Protein AF-A0A8M9PG91-F1 (afdb_monomer_lite)

Secondary structure (DSSP, 8-state):
-PPPHHHHHHHHHHHHHH-HHHHHHHHHHHHHHHHHHHHTT------GGGS-HHHHHHHHHHHHHHHHHHHHHHHHHHHHHHSS----THHHHT-------------------------PPPP-----------PPPP--------------------THHHHHHHHHHHHHHHHHHHHHHHHHHHHHHHHHHHHHHHHHHHHHHHHHHHHHHHHS-TTS--HHHHHHHHHHHTT-----

pLDDT: mean 75.09, std 19.21, range [37.31, 98.5]

Organism: Danio rerio (NCBI:txid7955)

Foldseek 3Di:
DDDDPVRVVVVVVVVCVVDPVSVVVVVVVVVVVVVVCVVVVVPVDDDLVVDDPVVNVVVVVVVVVVVVVVVVVVVVVVVVVVPPPPVPCVVVVPPDPPDDDDDDDDDDDDDPDDPDDPDDDDDDDPPDDDDPDDDDDDDDDDDDDDDDDDDDDDDDPDPPPVVVVVVVVVVVVVVVVVVVVVVVVVVVVVVVVVVVVVVVVVVVVVVVVVVCVVPDDPPPPDVVNVVVVVVVVPPPPDDD

Sequence (240 aa):
MPFSNNEKSARHRAKVNADPVARARYLAKRRESYQRRKREGKTKLSSVTELSKAKQDELRQKWRHYKRSHRMRIHNLSLHSCSELDVNPEWLQNFAPYSPGSEAEESKEVPVSSCSVVKQEPETVEIQWENVNSPPPAVSSDSEPNNAQSSAISITPPIMEKVHCSVKLTMTKLHCLLESKQEKIEALEKQFVTDKATIAGCHISHFWMGWLVRVCPPAVLSEQTAVVLLLTAEGTGGSR

Structure (mmCIF, N/CA/C/O backbone):
data_AF-A0A8M9PG91-F1
#
_entry.id   AF-A0A8M9PG91-F1
#
loop_
_atom_site.group_PDB
_atom_site.id
_atom_site.type_symbol
_atom_site.label_atom_id
_atom_site.label_alt_id
_atom_site.label_comp_id
_atom_site.label_asym_id
_atom_site.label_entity_id
_atom_site.label_seq_id
_atom_site.pdbx_PDB_ins_code
_atom_site.Cartn_x
_atom_site.Cartn_y
_atom_site.Cartn_z
_atom_site.occupancy
_atom_site.B_iso_or_equiv
_atom_site.auth_seq_id
_atom_site.auth_comp_id
_atom_site.auth_asym_id
_atom_site.auth_atom_id
_atom_site.pdbx_PDB_model_num
ATOM 1 N N . MET A 1 1 ? 14.015 -19.060 -23.561 1.00 88.38 1 MET A N 1
ATOM 2 C CA . MET A 1 1 ? 13.170 -19.184 -22.353 1.00 88.38 1 MET A CA 1
ATOM 3 C C . MET A 1 1 ? 12.301 -17.937 -22.202 1.00 88.38 1 MET A C 1
ATOM 5 O O . MET A 1 1 ? 12.863 -16.850 -22.116 1.00 88.38 1 MET A O 1
ATOM 9 N N . PRO A 1 2 ? 10.961 -18.037 -22.236 1.00 93.69 2 PRO A N 1
ATOM 10 C CA . PRO A 1 2 ? 10.083 -16.896 -21.975 1.00 93.69 2 PRO A CA 1
ATOM 11 C C . PRO A 1 2 ? 10.160 -16.462 -20.500 1.00 93.69 2 PRO A C 1
ATOM 13 O O . PRO A 1 2 ? 10.172 -17.300 -19.605 1.00 93.69 2 PRO A O 1
ATOM 16 N N . PHE A 1 3 ? 10.189 -15.150 -20.233 1.00 93.19 3 PHE A N 1
ATOM 17 C CA . PHE A 1 3 ? 10.152 -14.624 -18.860 1.00 93.19 3 PHE A CA 1
ATOM 18 C C . PHE A 1 3 ? 8.846 -14.995 -18.145 1.00 93.19 3 PHE A C 1
ATOM 20 O O . PHE A 1 3 ? 7.766 -14.926 -18.747 1.00 93.19 3 PHE A O 1
ATOM 27 N N . SER A 1 4 ? 8.940 -15.300 -16.848 1.00 96.00 4 SER A N 1
ATOM 28 C CA . SER A 1 4 ? 7.775 -15.501 -15.982 1.00 96.00 4 SER A CA 1
ATOM 29 C C . SER A 1 4 ? 6.914 -14.232 -15.907 1.00 96.00 4 SER A C 1
ATOM 31 O O . SER A 1 4 ? 7.377 -13.115 -16.162 1.00 96.00 4 SER A O 1
ATOM 33 N N . ASN A 1 5 ? 5.635 -14.375 -15.555 1.00 96.94 5 ASN A N 1
ATOM 34 C CA . ASN A 1 5 ? 4.725 -13.229 -15.442 1.00 96.94 5 ASN A CA 1
ATOM 35 C C . ASN A 1 5 ? 5.197 -12.214 -14.375 1.00 96.94 5 ASN A C 1
ATOM 37 O O . ASN A 1 5 ? 5.098 -10.996 -14.561 1.00 96.94 5 ASN A O 1
ATOM 41 N N . ASN A 1 6 ? 5.777 -12.717 -13.280 1.00 96.69 6 ASN A N 1
ATOM 42 C CA . ASN A 1 6 ? 6.351 -11.879 -12.232 1.00 96.69 6 ASN A CA 1
ATOM 43 C C . ASN A 1 6 ? 7.552 -11.074 -12.756 1.00 96.69 6 ASN A C 1
ATOM 45 O O . ASN A 1 6 ? 7.594 -9.856 -12.593 1.00 96.69 6 ASN A O 1
ATOM 49 N N . GLU A 1 7 ? 8.461 -11.720 -13.490 1.00 96.94 7 GLU A N 1
ATOM 50 C CA . GLU A 1 7 ? 9.638 -11.069 -14.077 1.00 96.94 7 GLU A CA 1
ATOM 51 C C . GLU A 1 7 ? 9.246 -9.989 -15.098 1.00 96.94 7 GLU A C 1
ATOM 53 O O . GLU A 1 7 ? 9.745 -8.863 -15.056 1.00 96.94 7 GLU A O 1
ATOM 58 N N . LYS A 1 8 ? 8.269 -10.273 -15.970 1.00 97.81 8 LYS A N 1
ATOM 59 C CA . LYS A 1 8 ? 7.717 -9.272 -16.903 1.00 97.81 8 LYS A CA 1
ATOM 60 C C . LYS A 1 8 ? 7.153 -8.057 -16.160 1.00 97.81 8 LYS A C 1
ATOM 62 O O . LYS A 1 8 ? 7.403 -6.915 -16.553 1.00 97.81 8 LYS A O 1
ATOM 67 N N . SER A 1 9 ? 6.426 -8.289 -15.066 1.00 96.12 9 SER A N 1
ATOM 68 C CA . SER A 1 9 ? 5.861 -7.228 -14.226 1.00 96.12 9 SER A CA 1
ATOM 69 C C . SER A 1 9 ? 6.940 -6.410 -13.510 1.00 96.12 9 SER A C 1
ATOM 71 O O . SER A 1 9 ? 6.826 -5.182 -13.441 1.00 96.12 9 SER A O 1
ATOM 73 N N . ALA A 1 10 ? 7.986 -7.060 -12.999 1.00 96.75 10 ALA A N 1
ATOM 74 C CA . ALA A 1 10 ? 9.122 -6.408 -12.355 1.00 96.75 10 ALA A CA 1
ATOM 75 C C . ALA A 1 10 ? 9.874 -5.508 -13.344 1.00 96.75 10 ALA A C 1
ATOM 77 O O . ALA A 1 10 ? 10.049 -4.318 -13.076 1.00 96.75 10 ALA A O 1
ATOM 78 N N . ARG A 1 11 ? 10.195 -6.023 -14.537 1.00 96.69 11 ARG A N 1
ATOM 79 C CA . ARG A 1 11 ? 10.837 -5.254 -15.617 1.00 96.69 11 ARG A CA 1
ATOM 80 C C . ARG A 1 11 ? 10.004 -4.067 -16.073 1.00 96.69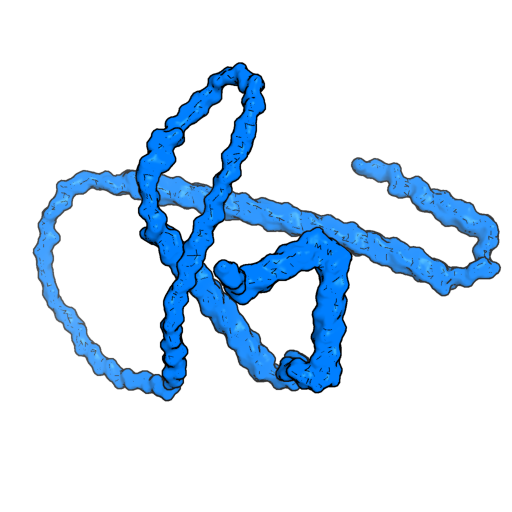 11 ARG A C 1
ATOM 82 O O . ARG A 1 11 ? 10.537 -2.975 -16.243 1.00 96.69 11 ARG A O 1
ATOM 89 N N . HIS A 1 12 ? 8.691 -4.243 -16.227 1.00 96.94 12 HIS A N 1
ATOM 90 C CA . HIS A 1 12 ? 7.798 -3.135 -16.563 1.00 96.94 12 HIS A CA 1
ATOM 91 C C . HIS A 1 12 ? 7.828 -2.041 -15.485 1.00 96.94 12 HIS A C 1
ATOM 93 O O . HIS A 1 12 ? 7.908 -0.858 -15.808 1.00 96.94 12 HIS A O 1
ATOM 99 N N . ARG A 1 13 ? 7.794 -2.412 -14.197 1.00 94.81 13 ARG A N 1
ATOM 100 C CA . ARG A 1 13 ? 7.890 -1.441 -13.095 1.00 94.81 13 ARG A CA 1
ATOM 101 C C . ARG A 1 13 ? 9.245 -0.738 -13.074 1.00 94.81 13 ARG A C 1
ATOM 103 O O . ARG A 1 13 ? 9.260 0.474 -12.890 1.00 94.81 13 ARG A O 1
ATOM 110 N N . ALA A 1 14 ? 10.340 -1.467 -13.285 1.00 97.19 14 ALA A N 1
ATOM 111 C CA . ALA A 1 14 ? 11.679 -0.893 -13.382 1.00 97.19 14 ALA A CA 1
ATOM 112 C C . ALA A 1 14 ? 11.752 0.132 -14.523 1.00 97.19 14 ALA A C 1
ATOM 114 O O . ALA A 1 14 ? 12.126 1.276 -14.290 1.00 97.19 14 ALA A O 1
ATOM 115 N N . LYS A 1 15 ? 11.259 -0.234 -15.714 1.00 97.56 15 LYS A N 1
ATOM 116 C CA . LYS A 1 15 ? 11.184 0.657 -16.879 1.00 97.56 15 LYS A CA 1
ATOM 117 C C . LYS A 1 15 ? 10.359 1.920 -16.606 1.00 97.56 15 LYS A C 1
ATOM 119 O O . LYS A 1 15 ? 10.797 3.012 -16.931 1.00 97.56 15 LYS A O 1
ATOM 124 N N . VAL A 1 16 ? 9.180 1.794 -15.990 1.00 97.06 16 VAL A N 1
ATOM 125 C CA . VAL A 1 16 ? 8.330 2.956 -15.660 1.00 97.06 16 VAL A CA 1
ATOM 126 C C . VAL A 1 16 ? 8.954 3.836 -14.576 1.00 97.06 16 VAL A C 1
ATOM 128 O O . VAL A 1 16 ? 8.738 5.041 -14.591 1.00 97.06 16 VAL A O 1
ATOM 131 N N . ASN A 1 17 ? 9.689 3.260 -13.624 1.00 95.00 17 ASN A N 1
ATOM 132 C CA . ASN A 1 17 ? 10.304 4.018 -12.535 1.00 95.00 17 ASN A CA 1
ATOM 133 C C . ASN A 1 17 ? 11.611 4.714 -12.934 1.00 95.00 17 ASN A C 1
ATOM 135 O O . ASN A 1 17 ? 11.951 5.695 -12.281 1.00 95.00 17 ASN A O 1
ATOM 139 N N . ALA A 1 18 ? 12.310 4.230 -13.965 1.00 97.88 18 ALA A N 1
ATOM 140 C CA . ALA A 1 18 ? 13.523 4.862 -14.479 1.00 97.88 18 ALA A CA 1
ATOM 141 C C . ALA A 1 18 ? 13.251 6.282 -15.015 1.00 97.88 18 ALA A C 1
ATOM 143 O O . ALA A 1 18 ? 14.031 7.191 -14.751 1.00 97.88 18 ALA A O 1
ATOM 144 N N . ASP A 1 19 ? 12.102 6.490 -15.673 1.00 98.00 19 ASP A N 1
ATOM 145 C CA . ASP A 1 19 ? 11.740 7.775 -16.277 1.00 98.00 19 ASP A CA 1
ATOM 146 C C . ASP A 1 19 ? 10.645 8.503 -15.467 1.00 98.00 19 ASP A C 1
ATOM 148 O O . ASP A 1 19 ? 9.484 8.066 -15.451 1.00 98.00 19 ASP A O 1
ATOM 152 N N . PRO A 1 20 ? 10.923 9.669 -14.850 1.00 97.75 20 PRO A N 1
ATOM 153 C CA . PRO A 1 20 ? 9.945 10.369 -14.011 1.00 97.75 20 PRO A CA 1
ATOM 154 C C . PRO A 1 20 ? 8.698 10.817 -14.792 1.00 97.75 20 PRO A C 1
ATOM 156 O O . PRO A 1 20 ? 7.575 10.730 -14.286 1.00 97.75 20 PRO A O 1
ATOM 159 N N . VAL A 1 21 ? 8.867 11.232 -16.052 1.00 97.94 21 VAL A N 1
ATOM 160 C CA . VAL A 1 21 ? 7.761 11.654 -16.930 1.00 97.94 21 VAL A CA 1
ATOM 161 C C . VAL A 1 21 ? 6.871 10.466 -17.308 1.00 97.94 21 VAL A C 1
ATOM 163 O O . VAL A 1 21 ? 5.640 10.568 -17.256 1.00 97.94 21 VAL A O 1
ATOM 166 N N . ALA A 1 22 ? 7.465 9.315 -17.642 1.00 96.69 22 ALA A N 1
ATOM 167 C CA . ALA A 1 22 ? 6.710 8.102 -17.950 1.00 96.69 22 ALA A CA 1
ATOM 168 C C . ALA A 1 22 ? 5.932 7.611 -16.720 1.00 96.69 22 ALA A C 1
ATOM 170 O O . ALA A 1 22 ? 4.747 7.277 -16.828 1.00 96.69 22 ALA A O 1
ATOM 171 N N . ARG A 1 23 ? 6.553 7.654 -15.533 1.00 97.88 23 ARG A N 1
ATOM 172 C CA . ARG A 1 23 ? 5.905 7.351 -14.251 1.00 97.88 23 ARG A CA 1
ATOM 173 C C . ARG A 1 23 ? 4.702 8.249 -13.988 1.00 97.88 23 ARG A C 1
ATOM 175 O O . ARG A 1 23 ? 3.636 7.744 -13.631 1.00 97.88 23 ARG A O 1
ATOM 182 N N . ALA A 1 24 ? 4.842 9.558 -14.193 1.00 98.12 24 ALA A N 1
ATOM 183 C CA . ALA A 1 24 ? 3.757 10.517 -14.010 1.00 98.12 24 ALA A CA 1
ATOM 184 C C . ALA A 1 24 ? 2.572 10.221 -14.945 1.00 98.12 24 ALA A C 1
ATOM 186 O O . ALA A 1 24 ? 1.437 10.105 -14.477 1.00 98.12 24 ALA A O 1
ATOM 187 N N . ARG A 1 25 ? 2.832 9.995 -16.242 1.00 98.06 25 ARG A N 1
ATOM 188 C CA . ARG A 1 25 ? 1.800 9.616 -17.228 1.00 98.06 25 ARG A CA 1
ATOM 189 C C . ARG A 1 25 ? 1.109 8.300 -16.864 1.00 98.06 25 ARG A C 1
ATOM 191 O O . ARG A 1 25 ? -0.118 8.206 -16.917 1.00 98.06 25 ARG A O 1
ATOM 198 N N . TYR A 1 26 ? 1.872 7.293 -16.439 1.00 97.88 26 TYR A N 1
ATOM 199 C CA . TYR A 1 26 ? 1.332 6.009 -15.990 1.00 97.88 26 TYR A CA 1
ATOM 200 C C . TYR A 1 26 ? 0.414 6.161 -14.767 1.00 97.88 26 TYR A C 1
ATOM 202 O O . TYR A 1 26 ? -0.694 5.614 -14.738 1.00 97.88 26 TYR A O 1
ATOM 210 N N . LEU A 1 27 ? 0.841 6.932 -13.762 1.00 97.06 27 LEU A N 1
ATOM 211 C CA . LEU A 1 27 ? 0.039 7.199 -12.570 1.00 97.06 27 LEU A CA 1
ATOM 212 C C . LEU A 1 27 ? -1.222 8.006 -12.900 1.00 97.06 27 LEU A C 1
ATOM 214 O O . LEU A 1 27 ? -2.287 7.681 -12.374 1.00 97.06 27 LEU A O 1
ATOM 218 N N . ALA A 1 28 ? -1.136 8.994 -13.794 1.00 98.25 28 ALA A N 1
ATOM 219 C CA . ALA A 1 28 ? -2.292 9.751 -14.272 1.00 98.25 28 ALA A CA 1
ATOM 220 C C . ALA A 1 28 ? -3.330 8.831 -14.937 1.00 98.25 28 ALA A C 1
ATOM 222 O O . ALA A 1 28 ? -4.489 8.812 -14.520 1.00 98.25 28 ALA A O 1
ATOM 223 N N . LYS A 1 29 ? -2.901 7.963 -15.864 1.00 98.31 29 LYS A N 1
ATOM 224 C CA . LYS A 1 29 ? -3.776 6.972 -16.516 1.00 98.31 29 LYS A CA 1
ATOM 225 C C . LYS A 1 29 ? -4.426 6.015 -15.508 1.00 98.31 29 LYS A C 1
ATOM 227 O O . LYS A 1 29 ? -5.609 5.691 -15.624 1.00 98.31 29 LYS A O 1
ATOM 232 N N . ARG A 1 30 ? -3.689 5.574 -14.477 1.00 97.25 30 ARG A N 1
ATOM 233 C CA . ARG A 1 30 ? -4.254 4.752 -13.387 1.00 97.25 30 ARG A CA 1
ATOM 234 C C . ARG A 1 30 ? -5.308 5.500 -12.573 1.00 97.25 30 ARG A C 1
ATOM 236 O O . ARG A 1 30 ? -6.321 4.892 -12.226 1.00 97.25 30 ARG A O 1
ATOM 243 N N . ARG A 1 31 ? -5.078 6.779 -12.259 1.00 97.19 31 ARG A N 1
ATOM 244 C CA . ARG A 1 31 ? -6.045 7.625 -11.538 1.00 97.19 31 ARG A CA 1
ATOM 245 C C . ARG A 1 31 ? -7.326 7.799 -12.352 1.00 97.19 31 ARG A C 1
ATOM 247 O O . ARG A 1 31 ? -8.407 7.574 -11.817 1.00 97.19 31 ARG A O 1
ATOM 254 N N . GLU A 1 32 ? -7.206 8.096 -13.641 1.00 97.75 32 GLU A N 1
ATOM 255 C CA . GLU A 1 32 ? -8.348 8.257 -14.545 1.00 97.75 32 GLU A CA 1
ATOM 256 C C . GLU A 1 32 ? -9.158 6.955 -14.684 1.00 97.75 32 GLU A C 1
ATOM 258 O O . GLU A 1 32 ? -10.376 6.949 -14.513 1.00 97.75 32 GLU A O 1
ATOM 263 N N . SER A 1 33 ? -8.482 5.819 -14.894 1.00 96.88 33 SER A N 1
ATOM 264 C CA . SER A 1 33 ? -9.121 4.496 -14.946 1.00 96.88 33 SER A CA 1
ATOM 265 C C . SER A 1 33 ? -9.860 4.149 -13.647 1.00 96.88 33 SER A C 1
ATOM 267 O O . SER A 1 33 ? -10.949 3.571 -13.674 1.00 96.88 33 SER A O 1
ATOM 269 N N . TYR A 1 34 ? -9.293 4.508 -12.493 1.00 95.44 34 TYR A N 1
ATOM 270 C CA . TYR A 1 34 ? -9.957 4.329 -11.205 1.00 95.44 34 TYR A CA 1
ATOM 271 C C . TYR A 1 34 ? -11.208 5.206 -11.082 1.00 95.44 34 TYR A C 1
ATOM 273 O O . TYR A 1 34 ? -12.269 4.699 -10.727 1.00 95.44 34 TYR A O 1
ATOM 281 N N . GLN A 1 35 ? -11.119 6.491 -11.437 1.00 94.38 35 GLN A N 1
ATOM 282 C CA . GLN A 1 35 ? -12.270 7.399 -11.430 1.00 94.38 35 GLN A CA 1
ATOM 283 C C . GLN A 1 35 ? -13.375 6.950 -12.388 1.00 94.38 35 GLN A C 1
ATOM 285 O O . GLN A 1 35 ? -14.552 7.080 -12.064 1.00 94.38 35 GLN A O 1
ATOM 290 N N . ARG A 1 36 ? -13.014 6.399 -13.550 1.00 96.00 36 ARG A N 1
ATOM 291 C CA . ARG A 1 36 ? -13.972 5.842 -14.508 1.00 96.00 36 ARG A CA 1
ATOM 292 C C . ARG A 1 36 ? -14.717 4.646 -13.915 1.00 96.00 36 ARG A C 1
ATOM 294 O O . ARG A 1 36 ? -15.937 4.672 -13.860 1.00 96.00 36 ARG A O 1
ATOM 301 N N . ARG A 1 37 ? -14.003 3.666 -13.347 1.00 94.62 37 ARG A N 1
ATOM 302 C CA . ARG A 1 37 ? -14.627 2.516 -12.658 1.00 94.62 37 ARG A CA 1
ATOM 303 C C . ARG A 1 37 ? -15.470 2.920 -11.449 1.00 94.62 37 ARG A C 1
ATOM 305 O O . ARG A 1 37 ? -16.463 2.256 -11.167 1.00 94.62 37 ARG A O 1
ATOM 312 N N . LYS A 1 38 ? -15.078 3.991 -10.751 1.00 89.00 38 LYS A N 1
ATOM 313 C CA . LYS A 1 38 ? -15.855 4.578 -9.654 1.00 89.00 38 LYS A CA 1
ATOM 314 C C . LYS A 1 38 ? -17.173 5.172 -10.167 1.00 89.00 38 LYS A C 1
ATOM 316 O O . LYS A 1 38 ? -18.210 4.898 -9.581 1.00 89.00 38 LYS A O 1
ATOM 321 N N . ARG A 1 39 ? -17.142 5.926 -11.276 1.00 91.50 39 ARG A N 1
ATOM 322 C CA . ARG A 1 39 ? -18.344 6.464 -11.948 1.00 91.50 39 ARG A CA 1
ATOM 323 C C . ARG A 1 39 ? -19.250 5.365 -12.502 1.00 91.50 39 ARG A C 1
ATOM 325 O O . ARG A 1 39 ? -20.459 5.464 -12.388 1.00 91.50 39 ARG A O 1
ATOM 332 N N . GLU A 1 40 ? -18.663 4.304 -13.048 1.00 94.19 40 GLU A N 1
ATOM 333 C CA . GLU A 1 40 ? -19.389 3.131 -13.550 1.00 94.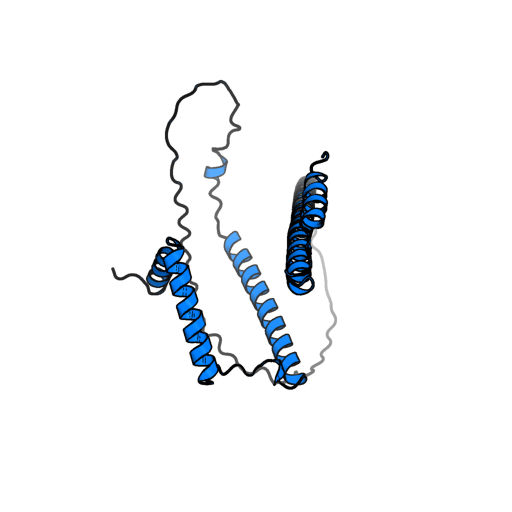19 40 GLU A CA 1
ATOM 334 C C . GLU A 1 40 ? -19.975 2.250 -12.427 1.00 94.19 40 GLU A C 1
ATOM 336 O O . GLU A 1 40 ? -20.582 1.226 -12.722 1.00 94.19 40 GLU A O 1
ATOM 341 N N . GLY A 1 41 ? -19.734 2.563 -11.145 1.00 87.81 41 GLY A N 1
ATOM 342 C CA . GLY A 1 41 ? -20.199 1.743 -10.019 1.00 87.81 41 GLY A CA 1
ATOM 343 C C . GLY A 1 41 ? -19.557 0.350 -9.939 1.00 87.81 41 GLY A C 1
ATOM 344 O O . GLY A 1 41 ? -19.943 -0.469 -9.110 1.00 87.81 41 GLY A O 1
ATOM 345 N N . LYS A 1 42 ? -18.541 0.055 -10.765 1.00 87.88 42 LYS A N 1
ATOM 346 C CA . LYS A 1 42 ? -17.863 -1.256 -10.791 1.00 87.88 42 LYS A CA 1
ATOM 347 C C . LYS A 1 42 ? -16.983 -1.490 -9.566 1.00 87.88 42 LYS A C 1
ATOM 349 O O . LYS A 1 42 ? -16.588 -2.622 -9.284 1.00 87.88 42 LYS A O 1
ATOM 354 N N . THR A 1 43 ? -16.638 -0.436 -8.829 1.00 83.19 43 THR A N 1
ATOM 355 C CA . THR A 1 43 ? -15.978 -0.572 -7.531 1.00 83.19 43 THR A CA 1
ATOM 356 C C . THR A 1 43 ? -17.016 -0.977 -6.490 1.00 83.19 43 THR A C 1
ATOM 358 O O . THR A 1 43 ? -17.636 -0.116 -5.880 1.00 83.19 43 THR A O 1
ATOM 361 N N . LYS A 1 44 ? -17.166 -2.286 -6.252 1.00 77.31 44 LYS A N 1
ATOM 362 C CA . LYS A 1 44 ? -18.073 -2.875 -5.242 1.00 77.31 44 LYS A CA 1
ATOM 363 C C . LYS A 1 44 ? -17.784 -2.460 -3.786 1.00 77.31 44 LYS A C 1
ATOM 365 O O . LYS A 1 44 ? -18.386 -3.003 -2.866 1.00 77.31 44 LYS A O 1
ATOM 370 N N . LEU A 1 45 ? -16.821 -1.568 -3.550 1.00 80.88 45 LEU A N 1
ATOM 371 C CA . LEU A 1 45 ? -16.568 -1.042 -2.216 1.00 80.88 45 LEU A CA 1
ATOM 372 C C . LEU A 1 45 ? -17.595 0.054 -1.946 1.00 80.88 45 LEU A C 1
ATOM 374 O O . LEU A 1 45 ? -17.382 1.203 -2.333 1.00 80.88 45 LEU A O 1
ATOM 378 N N . SER A 1 46 ? -18.684 -0.317 -1.273 1.00 79.19 46 SER A N 1
ATOM 379 C CA . SER A 1 46 ? -19.532 0.637 -0.557 1.00 79.19 46 SER A CA 1
ATOM 380 C C . SER A 1 46 ? -18.641 1.544 0.280 1.00 79.19 46 SER A C 1
ATOM 382 O O . SER A 1 46 ? -17.667 1.077 0.890 1.00 79.19 46 SER A O 1
ATOM 384 N N . SER A 1 47 ? -18.937 2.841 0.287 1.00 86.44 47 SER A N 1
ATOM 385 C CA . SER A 1 47 ? -18.185 3.749 1.143 1.00 86.44 47 SER A CA 1
ATOM 386 C C . SER A 1 47 ? -18.313 3.269 2.587 1.00 86.44 47 SER A C 1
ATOM 388 O O . SER A 1 47 ? -19.391 2.864 3.017 1.00 86.44 47 SER A O 1
ATOM 390 N N . VAL A 1 48 ? -17.230 3.323 3.368 1.00 87.94 48 VAL A N 1
ATOM 391 C CA . VAL A 1 48 ? -17.281 2.935 4.791 1.00 87.94 48 VAL A CA 1
ATOM 392 C C . VAL A 1 48 ? -18.354 3.740 5.531 1.00 87.94 48 VAL A C 1
ATOM 394 O O . VAL A 1 48 ? -18.982 3.207 6.435 1.00 87.94 48 VAL A O 1
ATOM 397 N N . THR A 1 49 ? -18.614 4.979 5.102 1.00 88.06 49 THR A N 1
ATOM 398 C CA . THR A 1 49 ? -19.645 5.865 5.663 1.00 88.06 49 THR A CA 1
ATOM 399 C C . THR A 1 49 ? -21.078 5.394 5.420 1.00 88.06 49 THR A C 1
ATOM 401 O O . THR A 1 49 ? -21.962 5.775 6.174 1.00 88.06 49 THR A O 1
ATOM 404 N N . GLU A 1 50 ? -21.316 4.578 4.393 1.00 91.81 50 GLU A N 1
ATOM 405 C CA . GLU A 1 50 ? -22.643 4.037 4.058 1.00 91.81 50 GLU A CA 1
ATOM 406 C C . GLU A 1 50 ? -22.943 2.742 4.825 1.00 91.81 50 GLU A C 1
ATOM 408 O O . GLU A 1 50 ? -24.077 2.268 4.851 1.00 91.81 50 GLU A O 1
ATOM 413 N N . LEU A 1 51 ? -21.930 2.145 5.457 1.00 93.00 51 LEU A N 1
ATOM 414 C CA . LEU A 1 51 ? -22.089 0.921 6.225 1.00 93.00 51 LEU A CA 1
ATOM 415 C C . LEU A 1 51 ? -22.633 1.230 7.621 1.00 93.00 51 LEU A C 1
ATOM 417 O O . LEU A 1 51 ? -22.150 2.135 8.303 1.00 93.00 51 LEU A O 1
ATOM 421 N N . SER A 1 52 ? -23.566 0.395 8.084 1.00 96.00 52 SER A N 1
ATOM 422 C CA . SER A 1 52 ? -23.970 0.334 9.494 1.00 96.00 52 SER A CA 1
ATOM 423 C C . SER A 1 52 ? -22.745 0.255 10.413 1.00 96.00 52 SER A C 1
ATOM 425 O O . SER A 1 52 ? -21.769 -0.437 10.105 1.00 96.00 52 SER A O 1
ATOM 427 N N . LYS A 1 53 ? -22.815 0.916 11.574 1.00 97.06 53 LYS A N 1
ATOM 428 C CA . LYS A 1 53 ? -21.745 0.930 12.583 1.00 97.06 53 LYS A CA 1
ATOM 429 C C . LYS A 1 53 ? -21.276 -0.483 12.954 1.00 97.06 53 LYS A C 1
ATOM 431 O O . LYS A 1 53 ? -20.077 -0.738 12.965 1.00 97.06 53 LYS A O 1
ATOM 436 N N . ALA A 1 54 ? -22.209 -1.424 13.123 1.00 97.62 54 ALA A N 1
ATOM 437 C CA . ALA A 1 54 ? -21.888 -2.823 13.412 1.00 97.62 54 ALA A CA 1
ATOM 438 C C . ALA A 1 54 ? -21.036 -3.470 12.303 1.00 97.62 54 ALA A C 1
ATOM 440 O O . ALA A 1 54 ? -20.077 -4.189 12.580 1.00 97.62 54 ALA A O 1
ATOM 441 N N . LYS A 1 55 ? -21.329 -3.162 11.032 1.00 96.06 55 LYS A N 1
ATOM 442 C CA . LYS A 1 55 ? -20.565 -3.675 9.888 1.00 96.06 55 LYS A CA 1
ATOM 443 C C . LYS A 1 55 ? -19.187 -3.027 9.779 1.00 96.06 55 LYS A C 1
ATOM 445 O O . LYS A 1 55 ? -18.215 -3.702 9.438 1.00 96.06 55 LYS A O 1
ATOM 450 N N . GLN A 1 56 ? -19.086 -1.732 10.082 1.00 96.50 56 GLN A N 1
ATOM 451 C CA . GLN A 1 56 ? -17.795 -1.049 10.160 1.00 96.50 56 GLN A CA 1
ATOM 452 C C . GLN A 1 56 ? -16.905 -1.683 11.239 1.00 96.50 56 GLN A C 1
ATOM 454 O O . GLN A 1 56 ? -15.727 -1.940 10.980 1.00 96.50 56 GLN A O 1
ATOM 459 N N . ASP A 1 57 ? -17.462 -1.982 12.414 1.00 97.44 57 ASP A N 1
ATOM 460 C CA . ASP A 1 57 ? -16.742 -2.632 13.511 1.00 97.44 57 ASP A CA 1
ATOM 461 C C . ASP A 1 57 ? -16.324 -4.066 13.155 1.00 97.44 57 ASP A C 1
ATOM 463 O O . ASP A 1 57 ? -15.171 -4.434 13.386 1.00 97.44 57 ASP A O 1
ATOM 467 N N . GLU A 1 58 ? -17.183 -4.840 12.483 1.00 97.25 58 GLU A N 1
ATOM 468 C CA . GLU A 1 58 ? -16.839 -6.167 11.948 1.00 97.25 58 GLU A CA 1
ATOM 469 C C . GLU A 1 58 ? -15.645 -6.093 10.976 1.00 97.25 58 GLU A C 1
ATOM 471 O O . GLU A 1 58 ? -14.684 -6.858 11.092 1.00 97.25 58 GLU A O 1
ATOM 476 N N . LEU A 1 59 ? -15.648 -5.140 10.034 1.00 95.12 59 LEU A N 1
ATOM 477 C CA . LEU A 1 59 ? -14.533 -4.937 9.101 1.00 95.12 59 LEU A CA 1
ATOM 478 C C . LEU A 1 59 ? -13.250 -4.517 9.826 1.00 95.12 59 LEU A C 1
ATOM 480 O O . LEU A 1 59 ? -12.165 -5.004 9.494 1.00 95.12 59 LEU A O 1
ATOM 484 N N . ARG A 1 60 ? -13.355 -3.649 10.838 1.00 95.81 60 ARG A N 1
ATOM 485 C CA . ARG A 1 60 ? -12.218 -3.260 11.683 1.00 95.81 60 ARG A CA 1
ATOM 486 C C . ARG A 1 60 ? -11.656 -4.465 12.437 1.00 95.81 60 ARG A C 1
ATOM 488 O O . ARG A 1 60 ? -10.436 -4.623 12.477 1.00 95.81 60 ARG A O 1
ATOM 495 N N . GLN A 1 61 ? -12.504 -5.328 12.996 1.00 98.06 61 GLN A N 1
ATOM 496 C CA . GLN A 1 61 ? -12.081 -6.559 13.670 1.00 98.06 61 GLN A CA 1
ATOM 497 C C . GLN A 1 61 ? -11.407 -7.534 12.699 1.00 98.06 61 GLN A C 1
ATOM 499 O O . GLN A 1 61 ? -10.298 -7.992 12.980 1.00 98.06 61 GLN A O 1
ATOM 504 N N . LYS A 1 62 ? -11.997 -7.775 11.520 1.00 97.50 62 LYS A N 1
ATOM 505 C CA . LYS A 1 62 ? -11.389 -8.596 10.458 1.00 97.50 62 LYS A CA 1
ATOM 506 C C . LYS A 1 62 ? -10.025 -8.062 10.039 1.00 97.50 62 LYS A C 1
ATOM 508 O O . LYS A 1 62 ? -9.074 -8.829 9.917 1.00 97.50 62 LYS A O 1
ATOM 513 N N . TRP A 1 63 ? -9.893 -6.746 9.878 1.00 96.88 63 TRP A N 1
ATOM 514 C CA . TRP A 1 63 ? -8.614 -6.121 9.549 1.00 96.88 63 TRP A CA 1
ATOM 515 C C . TRP A 1 63 ? -7.576 -6.301 10.661 1.00 96.88 63 TRP A C 1
ATOM 517 O O . TRP A 1 63 ? -6.425 -6.631 10.373 1.00 96.88 63 TRP A O 1
ATOM 527 N N . ARG A 1 64 ? -7.969 -6.147 11.934 1.00 98.06 64 ARG A N 1
ATOM 528 C CA . ARG A 1 64 ? -7.087 -6.420 13.083 1.00 98.06 64 ARG A CA 1
ATOM 529 C C . ARG A 1 64 ? -6.634 -7.880 13.091 1.00 98.06 64 ARG A C 1
ATOM 531 O O . ARG A 1 64 ? -5.441 -8.128 13.244 1.00 98.06 64 ARG A O 1
ATOM 538 N N . HIS A 1 65 ? -7.550 -8.825 12.878 1.00 98.50 65 HIS A N 1
ATOM 539 C CA . HIS A 1 65 ? -7.237 -10.252 12.799 1.00 98.50 65 HIS A CA 1
ATOM 540 C C . HIS A 1 65 ? -6.267 -10.551 11.649 1.00 98.50 65 HIS A C 1
ATOM 542 O O . HIS A 1 65 ? -5.209 -11.138 11.869 1.00 98.50 65 HIS A O 1
ATOM 548 N N . TYR A 1 66 ? -6.561 -10.052 10.445 1.00 97.81 66 TYR A N 1
ATOM 549 C CA . TYR A 1 66 ? -5.685 -10.171 9.281 1.00 97.81 66 TYR A CA 1
ATOM 550 C C . TYR A 1 66 ? -4.288 -9.602 9.555 1.00 97.81 66 TYR A C 1
ATOM 552 O O . TYR A 1 66 ? -3.283 -10.237 9.241 1.00 97.81 66 TYR A O 1
ATOM 560 N N . LYS A 1 67 ? -4.197 -8.423 10.184 1.00 97.12 67 LYS A N 1
ATOM 561 C CA . LYS A 1 67 ? -2.915 -7.803 10.539 1.00 97.12 67 LYS A CA 1
ATOM 562 C C . LYS A 1 67 ? -2.136 -8.617 11.569 1.00 97.12 67 LYS A C 1
ATOM 564 O O . LYS A 1 67 ? -0.932 -8.775 11.385 1.00 97.12 67 LYS A O 1
ATOM 569 N N . ARG A 1 68 ? -2.787 -9.141 12.614 1.00 97.94 68 ARG A N 1
ATOM 570 C CA . ARG A 1 68 ? -2.145 -10.034 13.596 1.00 97.94 68 ARG A CA 1
ATOM 571 C C . ARG A 1 68 ? -1.644 -11.311 12.925 1.00 97.94 68 ARG A C 1
ATOM 573 O O . ARG A 1 68 ? -0.462 -11.607 13.024 1.00 97.94 68 ARG A O 1
ATOM 580 N N . SER A 1 69 ? -2.498 -11.992 12.162 1.00 97.19 69 SER A N 1
ATOM 581 C CA . SER A 1 69 ? -2.138 -13.198 11.403 1.00 97.19 69 SER A CA 1
ATOM 582 C C . SER A 1 69 ? -0.974 -12.945 10.438 1.00 97.19 69 SER A C 1
ATOM 584 O O . SER A 1 69 ? -0.039 -13.734 10.358 1.00 97.19 69 SER A O 1
ATOM 586 N N . HIS A 1 70 ? -0.968 -11.809 9.738 1.00 96.38 70 HIS A N 1
ATOM 587 C CA . HIS A 1 70 ? 0.134 -11.438 8.854 1.00 96.38 70 HIS A CA 1
ATOM 588 C C . HIS A 1 70 ? 1.452 -11.211 9.608 1.00 96.38 70 HIS A C 1
ATOM 590 O O . HIS A 1 70 ? 2.491 -11.668 9.140 1.00 96.38 70 HIS A O 1
ATOM 596 N N . ARG A 1 71 ? 1.417 -10.560 10.781 1.00 95.62 71 ARG A N 1
ATOM 597 C CA . ARG A 1 71 ? 2.600 -10.415 11.647 1.00 95.62 71 ARG A CA 1
ATOM 598 C C . ARG A 1 71 ? 3.113 -11.772 12.126 1.00 95.62 71 ARG A C 1
ATOM 600 O O . ARG A 1 71 ? 4.311 -11.999 12.050 1.00 95.62 71 ARG A O 1
ATOM 607 N N . MET A 1 72 ? 2.217 -12.672 12.534 1.00 94.25 72 MET A N 1
ATOM 608 C CA . MET A 1 72 ? 2.585 -14.035 12.933 1.00 94.25 72 MET A CA 1
ATOM 609 C C . MET A 1 72 ? 3.224 -14.810 11.780 1.00 94.25 72 MET A C 1
ATOM 611 O O . MET A 1 72 ? 4.254 -15.439 11.978 1.00 94.25 72 MET A O 1
ATOM 615 N N . ARG A 1 73 ? 2.688 -14.703 10.555 1.00 94.44 73 ARG A N 1
ATOM 616 C CA . ARG A 1 73 ? 3.317 -15.309 9.371 1.00 94.44 73 ARG A CA 1
ATOM 617 C C . ARG A 1 73 ? 4.722 -14.763 9.138 1.00 94.44 73 ARG A C 1
ATOM 619 O O . ARG A 1 73 ? 5.640 -15.549 8.977 1.00 94.44 73 ARG A O 1
ATOM 626 N N . ILE A 1 74 ? 4.913 -13.443 9.164 1.00 91.56 74 ILE A N 1
ATOM 627 C CA . ILE A 1 74 ? 6.249 -12.845 8.991 1.00 91.56 74 ILE A CA 1
ATOM 628 C C . ILE A 1 74 ? 7.215 -13.326 10.082 1.00 91.56 74 ILE A C 1
ATOM 630 O O . ILE A 1 74 ? 8.348 -13.680 9.774 1.00 91.56 74 ILE A O 1
ATOM 634 N N . HIS A 1 75 ? 6.763 -13.363 11.336 1.00 89.56 75 HIS A N 1
ATOM 635 C CA . HIS A 1 75 ? 7.577 -13.822 12.456 1.00 89.56 75 HIS A CA 1
ATOM 636 C C . HIS A 1 75 ? 7.979 -15.296 12.303 1.00 89.56 75 HIS A C 1
ATOM 638 O O . HIS A 1 75 ? 9.149 -15.633 12.441 1.00 89.56 75 HIS A O 1
ATOM 644 N N . ASN A 1 76 ? 7.035 -16.163 11.932 1.00 90.12 76 ASN A N 1
ATOM 645 C CA . ASN A 1 76 ? 7.301 -17.588 11.744 1.00 90.12 76 ASN A CA 1
ATOM 646 C C . ASN A 1 76 ? 8.204 -17.853 10.528 1.00 90.12 76 ASN A C 1
ATOM 648 O O . ASN A 1 76 ? 9.103 -18.682 10.623 1.00 90.12 76 ASN A O 1
ATOM 652 N N . LEU A 1 77 ? 8.041 -17.115 9.417 1.00 85.56 77 LEU A N 1
ATOM 653 C CA . LEU A 1 77 ? 8.974 -17.197 8.283 1.00 85.56 77 LEU A CA 1
ATOM 654 C C . LEU A 1 77 ? 10.399 -16.800 8.698 1.00 85.56 77 LEU A C 1
ATOM 656 O O . LEU A 1 77 ? 11.353 -17.447 8.282 1.00 85.56 77 LEU A O 1
ATOM 660 N N . SER A 1 78 ? 10.547 -15.768 9.535 1.00 82.50 78 SER A N 1
ATOM 661 C CA . SER A 1 78 ? 11.862 -15.334 10.016 1.00 82.50 78 SER A CA 1
ATOM 662 C C . SER A 1 78 ? 12.556 -16.387 10.881 1.00 82.50 78 SER A C 1
ATOM 664 O O . SER A 1 78 ? 13.780 -16.460 10.849 1.00 82.50 78 SER A O 1
ATOM 666 N N . LEU A 1 79 ? 11.805 -17.182 11.651 1.00 77.75 79 LEU A N 1
ATOM 667 C CA . LEU A 1 79 ? 12.376 -18.252 12.475 1.00 77.75 79 LEU A CA 1
ATOM 668 C C . LEU A 1 79 ? 12.860 -19.431 11.626 1.00 77.75 79 LEU A C 1
ATOM 670 O O . LEU A 1 79 ? 13.926 -19.969 11.905 1.00 77.75 79 LEU A O 1
ATOM 674 N N . HIS A 1 80 ? 12.136 -19.779 10.559 1.00 75.44 80 HIS A N 1
ATOM 675 C CA . HIS A 1 80 ? 12.555 -20.847 9.647 1.00 75.44 80 HIS A CA 1
ATOM 676 C C . HIS A 1 80 ? 13.796 -20.486 8.821 1.00 75.44 80 HIS A C 1
ATOM 678 O O . HIS A 1 80 ? 14.590 -21.362 8.506 1.00 75.44 80 HIS A O 1
ATOM 684 N N . SER A 1 81 ? 14.009 -19.207 8.495 1.00 72.69 81 SER A N 1
ATOM 685 C CA . SER A 1 81 ? 15.189 -18.801 7.719 1.00 72.69 81 SER A CA 1
ATOM 686 C C . SER A 1 81 ? 16.500 -18.797 8.515 1.00 72.69 81 SER A C 1
ATOM 688 O O . SER A 1 81 ? 17.560 -18.778 7.900 1.00 72.69 81 SER A O 1
ATOM 690 N N . CYS A 1 82 ? 16.463 -18.807 9.852 1.00 65.62 82 CYS A N 1
ATOM 691 C CA . CYS A 1 82 ? 17.686 -18.772 10.664 1.00 65.62 82 CYS A CA 1
ATOM 692 C C . CYS A 1 82 ? 18.224 -20.158 11.046 1.00 65.62 82 CYS A C 1
ATOM 694 O O . CYS A 1 82 ? 19.369 -20.240 11.477 1.00 65.62 82 CYS A O 1
ATOM 696 N N . SER A 1 83 ? 17.436 -21.231 10.927 1.00 64.25 83 SER A N 1
ATOM 697 C CA . SER A 1 83 ? 17.846 -22.561 11.402 1.00 64.25 83 SER A CA 1
ATOM 698 C C . SER A 1 83 ? 18.661 -23.383 10.399 1.00 64.25 83 SER A C 1
ATOM 700 O O . SER A 1 83 ? 19.224 -24.394 10.795 1.00 64.25 83 SER A O 1
ATOM 702 N N . GLU A 1 84 ? 18.746 -22.970 9.132 1.00 69.00 84 GLU A N 1
ATOM 703 C CA . GLU A 1 84 ? 19.404 -23.751 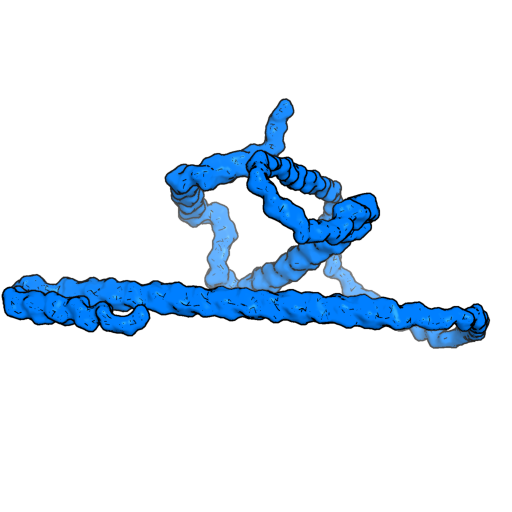8.066 1.00 69.00 84 GLU A CA 1
ATOM 704 C C . GLU A 1 84 ? 20.466 -22.951 7.301 1.00 69.00 84 GLU A C 1
ATOM 706 O O . GLU A 1 84 ? 20.834 -23.265 6.173 1.00 69.00 84 GLU A O 1
ATOM 711 N N . LEU A 1 85 ? 20.994 -21.894 7.915 1.00 64.69 85 LEU A N 1
ATOM 712 C CA . LEU A 1 85 ? 22.329 -21.454 7.541 1.00 64.69 85 LEU A CA 1
ATOM 713 C C . LEU A 1 85 ? 23.278 -22.260 8.411 1.00 64.69 85 LEU A C 1
ATOM 715 O O . LEU A 1 85 ? 23.638 -21.834 9.506 1.00 64.69 85 LEU A O 1
ATOM 719 N N . ASP A 1 86 ? 23.604 -23.458 7.924 1.00 70.25 86 ASP A N 1
ATOM 720 C CA . ASP A 1 86 ? 24.809 -24.180 8.306 1.00 70.25 86 ASP A CA 1
ATOM 721 C C . ASP A 1 86 ? 25.963 -23.194 8.113 1.00 70.25 86 ASP A C 1
ATOM 723 O O . ASP A 1 86 ? 26.390 -22.892 6.994 1.00 70.25 86 ASP A O 1
ATOM 727 N N . VAL A 1 87 ? 26.328 -22.518 9.204 1.00 72.69 87 VAL A N 1
ATOM 728 C CA . VAL A 1 87 ? 27.394 -21.527 9.215 1.00 72.69 87 VAL A CA 1
ATOM 729 C C . VAL A 1 87 ? 28.650 -22.335 8.973 1.00 72.69 87 VAL A C 1
ATOM 731 O O . VAL A 1 87 ? 29.219 -22.850 9.929 1.00 72.69 87 VAL A O 1
ATOM 734 N N . ASN A 1 88 ? 29.050 -22.476 7.706 1.00 74.06 88 ASN A N 1
ATOM 735 C CA . ASN A 1 88 ? 30.316 -23.098 7.361 1.00 74.06 88 ASN A CA 1
ATOM 736 C C . ASN A 1 88 ? 31.409 -22.380 8.182 1.00 74.06 88 ASN A C 1
ATOM 738 O O . ASN A 1 88 ? 31.669 -21.192 7.936 1.00 74.06 88 ASN A O 1
ATOM 742 N N . PRO A 1 89 ? 32.018 -23.059 9.173 1.00 73.75 89 PRO A N 1
ATOM 743 C CA . PRO A 1 89 ? 32.957 -22.434 10.092 1.00 73.75 89 PRO A CA 1
ATOM 744 C C . PRO A 1 89 ? 34.226 -21.930 9.387 1.00 73.75 89 PRO A C 1
ATOM 746 O O . PRO A 1 89 ? 34.921 -21.090 9.957 1.00 73.75 89 PRO A O 1
ATOM 749 N N . GLU A 1 90 ? 34.508 -22.341 8.141 1.00 75.00 90 GLU A N 1
ATOM 750 C CA . GLU A 1 90 ? 35.657 -21.834 7.371 1.00 75.00 90 GLU A CA 1
ATOM 751 C C . GLU A 1 90 ? 35.637 -20.314 7.177 1.00 75.00 90 GLU A C 1
ATOM 753 O O . GLU A 1 90 ? 36.690 -19.677 7.208 1.00 75.00 90 GLU A O 1
ATOM 758 N N . TRP A 1 91 ? 34.463 -19.687 7.038 1.00 70.88 91 TRP A N 1
ATOM 759 C CA . TRP A 1 91 ? 34.396 -18.232 6.842 1.00 70.88 91 TRP A CA 1
ATOM 760 C C . TRP A 1 91 ? 34.810 -17.440 8.088 1.00 70.88 91 TRP A C 1
ATOM 762 O O . TRP A 1 91 ? 35.193 -16.277 7.972 1.00 70.88 91 TRP A O 1
ATOM 772 N N . LEU A 1 92 ? 34.772 -18.053 9.276 1.00 65.06 92 LEU A N 1
ATOM 773 C CA . LEU A 1 92 ? 35.234 -17.425 10.516 1.00 65.06 92 LEU A CA 1
ATOM 774 C C . LEU A 1 92 ? 36.759 -17.453 10.657 1.00 65.06 92 LEU A C 1
ATOM 776 O O . LEU A 1 92 ? 37.307 -16.611 11.366 1.00 65.06 92 LEU A O 1
ATOM 780 N N . GLN A 1 93 ? 37.460 -18.361 9.972 1.00 67.19 93 GLN A N 1
ATOM 781 C CA . GLN A 1 93 ? 38.904 -18.517 10.149 1.00 67.19 93 GLN A CA 1
ATOM 782 C C . GLN A 1 93 ? 39.732 -17.447 9.416 1.00 67.19 93 GLN A C 1
ATOM 784 O O . GLN A 1 93 ? 40.874 -17.197 9.795 1.00 67.19 93 GLN A O 1
ATOM 789 N N . ASN A 1 94 ? 39.150 -16.746 8.437 1.00 62.75 94 ASN A N 1
ATOM 790 C CA . ASN A 1 94 ? 39.866 -15.738 7.644 1.00 62.75 94 ASN A CA 1
ATOM 791 C C . ASN A 1 94 ? 39.780 -14.303 8.193 1.00 62.75 94 ASN A C 1
ATOM 793 O O . ASN A 1 94 ? 40.405 -13.403 7.638 1.00 62.75 94 ASN A O 1
ATOM 797 N N . PHE A 1 95 ? 39.075 -14.070 9.304 1.00 63.94 95 PHE A N 1
ATOM 798 C CA . PHE A 1 95 ? 39.116 -12.784 10.010 1.00 63.94 95 PHE A CA 1
ATOM 799 C C . PHE A 1 95 ? 40.158 -12.818 11.131 1.00 63.94 95 PHE A C 1
ATOM 801 O O . PHE A 1 95 ? 39.853 -12.597 12.303 1.00 63.94 95 PHE A O 1
ATOM 808 N N . ALA A 1 96 ? 41.414 -13.092 10.773 1.00 58.94 96 ALA A N 1
ATOM 809 C CA . ALA A 1 96 ? 42.521 -12.678 11.624 1.00 58.94 96 ALA A CA 1
ATOM 810 C C . ALA A 1 96 ? 42.469 -11.139 11.748 1.00 58.94 96 ALA A C 1
ATOM 812 O O . ALA A 1 96 ? 42.236 -10.470 10.735 1.00 58.94 96 ALA A O 1
ATOM 813 N N . PRO A 1 97 ? 42.634 -10.558 12.953 1.00 63.78 97 PRO A N 1
ATOM 814 C CA . PRO A 1 97 ? 42.617 -9.114 13.146 1.00 63.78 97 PRO A CA 1
ATOM 815 C C . PRO A 1 97 ? 43.646 -8.468 12.224 1.00 63.78 97 PRO A C 1
ATOM 817 O O . PRO A 1 97 ? 44.849 -8.668 12.382 1.00 63.78 97 PRO A O 1
ATOM 820 N N . TYR A 1 98 ? 43.156 -7.736 11.229 1.00 62.88 98 TYR A N 1
ATOM 821 C CA . TYR A 1 98 ? 43.983 -6.983 10.305 1.00 62.88 98 TYR A CA 1
ATOM 822 C C . TYR A 1 98 ? 44.753 -5.939 11.119 1.00 62.88 98 TYR A C 1
ATOM 824 O O . TYR A 1 98 ? 44.176 -4.948 11.568 1.00 62.88 98 TYR A O 1
ATOM 832 N N . SER A 1 99 ? 46.038 -6.199 11.373 1.00 58.69 99 SER A N 1
ATOM 833 C CA . SER A 1 99 ? 46.949 -5.208 11.942 1.00 58.69 99 SER A CA 1
ATOM 834 C C . SER A 1 99 ? 47.012 -4.013 10.986 1.00 58.69 99 SER A C 1
ATOM 836 O O . SER A 1 99 ? 47.417 -4.193 9.836 1.00 58.69 99 SER A O 1
ATOM 838 N N . PRO A 1 100 ? 46.629 -2.799 11.421 1.00 60.00 100 PRO A N 1
ATOM 839 C CA . PRO A 1 100 ? 46.752 -1.599 10.607 1.00 60.00 100 PRO A CA 1
ATOM 840 C C . PRO A 1 100 ? 48.240 -1.253 10.486 1.00 60.00 100 PRO A C 1
ATOM 842 O O . PRO A 1 100 ? 48.843 -0.741 11.426 1.00 60.00 100 PRO A O 1
ATOM 845 N N . GLY A 1 101 ? 48.847 -1.584 9.349 1.00 48.91 101 GLY A N 1
ATOM 846 C CA . GLY A 1 101 ? 50.246 -1.300 9.051 1.00 48.91 101 GLY A CA 1
ATOM 847 C C . GLY A 1 101 ? 50.389 -0.660 7.676 1.00 48.91 101 GLY A C 1
ATOM 848 O O . GLY A 1 101 ? 50.248 -1.349 6.673 1.00 48.91 101 GLY A O 1
ATOM 849 N N . SER A 1 102 ? 50.684 0.644 7.684 1.00 50.81 102 SER A N 1
ATOM 850 C CA . SER A 1 102 ? 51.349 1.442 6.637 1.00 50.81 102 SER A CA 1
ATOM 851 C C . SER A 1 102 ? 50.756 1.459 5.219 1.00 50.81 102 SER A C 1
ATOM 853 O O . SER A 1 102 ? 50.988 0.568 4.409 1.00 50.81 102 SER A O 1
ATOM 855 N N . GLU A 1 103 ? 50.050 2.556 4.939 1.00 49.31 103 GLU A N 1
ATOM 856 C CA . GLU A 1 103 ? 50.246 3.465 3.797 1.00 49.31 103 GLU A CA 1
ATOM 857 C C . GLU A 1 103 ? 50.946 2.890 2.550 1.00 49.31 103 GLU A C 1
ATOM 859 O O . GLU A 1 103 ? 52.170 2.875 2.451 1.00 49.31 103 GLU A O 1
ATOM 864 N N . ALA A 1 104 ? 50.153 2.521 1.545 1.00 52.25 104 ALA A N 1
ATOM 865 C CA . ALA A 1 104 ? 50.545 2.618 0.145 1.00 52.25 104 ALA A CA 1
ATOM 866 C C . ALA A 1 104 ? 49.283 2.813 -0.700 1.00 52.25 104 ALA A C 1
ATOM 868 O O . ALA A 1 104 ? 48.398 1.960 -0.756 1.00 52.25 104 ALA A O 1
ATOM 869 N N . GLU A 1 105 ? 49.198 3.989 -1.310 1.00 45.47 105 GLU A N 1
ATOM 870 C CA . GLU A 1 105 ? 48.263 4.322 -2.372 1.00 45.47 105 GLU A CA 1
ATOM 871 C C . GLU A 1 105 ? 48.438 3.348 -3.542 1.00 45.47 105 GLU A C 1
ATOM 873 O O . GLU A 1 105 ? 49.426 3.435 -4.264 1.00 45.47 105 GLU A O 1
ATOM 878 N N . GLU A 1 106 ? 47.480 2.456 -3.789 1.00 51.81 106 GLU A N 1
ATOM 879 C CA . GLU A 1 106 ? 47.263 1.989 -5.156 1.00 51.81 106 GLU A CA 1
ATOM 880 C C . GLU A 1 106 ? 45.830 1.502 -5.382 1.00 51.81 106 GLU A C 1
ATOM 882 O O . GLU A 1 106 ? 45.297 0.616 -4.715 1.00 51.81 106 GLU A O 1
ATOM 887 N N . SER A 1 107 ? 45.200 2.144 -6.362 1.00 47.16 107 SER A N 1
ATOM 888 C CA . SER A 1 107 ? 43.898 1.816 -6.924 1.00 47.16 107 SER A CA 1
ATOM 889 C C . SER A 1 107 ? 43.857 0.377 -7.438 1.00 47.16 107 SER A C 1
ATOM 891 O O . SER A 1 107 ? 44.745 0.005 -8.201 1.00 47.16 107 SER A O 1
ATOM 893 N N . LYS A 1 108 ? 42.780 -0.372 -7.146 1.00 47.50 108 LYS A N 1
ATOM 894 C CA . LYS A 1 108 ? 42.042 -1.193 -8.134 1.00 47.50 108 LYS A CA 1
ATOM 895 C C . LYS A 1 108 ? 40.832 -1.918 -7.527 1.00 47.50 108 LYS A C 1
ATOM 897 O O . LYS A 1 108 ? 40.947 -2.778 -6.668 1.00 47.50 108 LYS A O 1
ATOM 902 N N . GLU A 1 109 ? 39.683 -1.529 -8.073 1.00 46.09 109 GLU A N 1
ATOM 903 C CA . GLU A 1 109 ? 38.572 -2.367 -8.538 1.00 46.09 109 GLU A CA 1
ATOM 904 C C . GLU A 1 109 ? 37.819 -3.269 -7.543 1.00 46.09 109 GLU A C 1
ATOM 906 O O . GLU A 1 109 ? 38.218 -4.359 -7.148 1.00 46.09 109 GLU A O 1
ATOM 911 N N . VAL A 1 110 ? 36.618 -2.773 -7.244 1.00 50.59 110 VAL A N 1
ATOM 912 C CA . VAL A 1 110 ? 35.507 -3.357 -6.495 1.00 50.59 110 VAL A CA 1
ATOM 913 C C . VAL A 1 110 ? 35.077 -4.727 -7.049 1.00 50.59 110 VAL A C 1
ATOM 915 O O . VAL A 1 110 ? 34.539 -4.793 -8.157 1.00 50.59 110 VAL A O 1
ATOM 918 N N . PRO A 1 111 ? 35.171 -5.817 -6.266 1.00 56.47 111 PRO A N 1
ATOM 919 C CA . PRO A 1 111 ? 34.496 -7.063 -6.594 1.00 56.47 111 PRO A CA 1
ATOM 920 C C . PRO A 1 111 ? 32.995 -6.928 -6.311 1.00 56.47 111 PRO A C 1
ATOM 922 O O . PRO A 1 111 ? 32.549 -6.804 -5.168 1.00 56.47 111 PRO A O 1
ATOM 925 N N . VAL A 1 112 ? 32.203 -6.947 -7.381 1.00 48.78 112 VAL A N 1
ATOM 926 C CA . VAL A 1 112 ? 30.736 -6.963 -7.364 1.00 48.78 112 VAL A CA 1
ATOM 927 C C . VAL A 1 112 ? 30.255 -8.278 -6.739 1.00 48.78 112 VAL A C 1
ATOM 929 O O . VAL A 1 112 ? 30.089 -9.293 -7.414 1.00 48.78 112 VAL A O 1
ATOM 932 N N . SER A 1 113 ? 30.034 -8.267 -5.425 1.00 49.53 113 SER A N 1
ATOM 933 C CA . SER A 1 113 ? 29.411 -9.377 -4.700 1.00 49.53 113 SER A CA 1
ATOM 934 C C . SER A 1 113 ? 27.933 -9.488 -5.088 1.00 49.53 113 SER A C 1
ATOM 936 O O . SER A 1 113 ? 27.081 -8.692 -4.686 1.00 49.53 113 SER A O 1
ATOM 938 N N . SER A 1 114 ? 27.638 -10.476 -5.930 1.00 49.78 114 SER A N 1
ATOM 939 C CA . SER A 1 114 ? 26.297 -10.802 -6.407 1.00 49.78 114 SER A CA 1
ATOM 940 C C . SER A 1 114 ? 25.557 -11.635 -5.361 1.00 49.78 114 SER A C 1
ATOM 942 O O . SER A 1 114 ? 25.615 -12.862 -5.359 1.00 49.78 114 SER A O 1
ATOM 944 N N . CYS A 1 115 ? 24.834 -10.968 -4.463 1.00 41.44 115 CYS A N 1
ATOM 945 C CA . CYS A 1 115 ? 23.943 -11.625 -3.509 1.00 41.44 115 CYS A CA 1
ATOM 946 C C . CYS A 1 115 ? 22.648 -12.069 -4.225 1.00 41.44 115 CYS A C 1
ATOM 948 O O . CYS A 1 115 ? 21.660 -11.334 -4.276 1.00 41.44 115 CYS A O 1
ATOM 950 N N . SER A 1 116 ? 22.660 -13.256 -4.841 1.00 51.97 116 SER A N 1
ATOM 951 C CA . SER A 1 116 ? 21.464 -13.874 -5.431 1.00 51.97 116 SER A CA 1
ATOM 952 C C . SER A 1 116 ? 20.753 -14.747 -4.391 1.00 51.97 116 SER A C 1
ATOM 954 O O . SER A 1 116 ? 21.075 -15.908 -4.173 1.00 51.97 116 SER A O 1
ATOM 956 N N . VAL A 1 117 ? 19.780 -14.156 -3.696 1.00 60.25 117 VAL A N 1
ATOM 957 C CA . VAL A 1 117 ? 18.865 -14.885 -2.809 1.00 60.25 117 VAL A CA 1
ATOM 958 C C . VAL A 1 117 ? 17.882 -15.667 -3.681 1.00 60.25 117 VAL A C 1
ATOM 960 O O . VAL A 1 117 ? 16.923 -15.108 -4.221 1.00 60.25 117 VAL A O 1
ATOM 963 N N . VAL A 1 118 ? 18.133 -16.966 -3.841 1.00 54.50 118 VAL A N 1
ATOM 964 C CA . VAL A 1 118 ? 17.205 -17.906 -4.477 1.00 54.50 118 VAL A CA 1
ATOM 965 C C . VAL A 1 118 ? 16.058 -18.152 -3.503 1.00 54.50 118 VAL A C 1
ATOM 967 O O . VAL A 1 118 ? 16.152 -18.916 -2.549 1.00 54.50 118 VAL A O 1
ATOM 970 N N . LYS A 1 119 ? 14.963 -17.429 -3.718 1.00 61.78 119 LYS A N 1
ATOM 971 C CA . LYS A 1 119 ? 13.720 -17.584 -2.972 1.00 61.78 119 LYS A CA 1
ATOM 972 C C . LYS A 1 119 ? 13.020 -18.858 -3.447 1.00 61.78 119 LYS A C 1
ATOM 974 O O . LYS A 1 119 ? 12.312 -18.817 -4.450 1.00 61.78 119 LYS A O 1
ATOM 979 N N . GLN A 1 120 ? 13.235 -19.970 -2.748 1.00 45.81 120 GLN A N 1
ATOM 980 C CA . GLN A 1 120 ? 12.405 -21.163 -2.907 1.00 45.81 120 GLN A CA 1
ATOM 981 C C . GLN A 1 120 ? 10.958 -20.816 -2.529 1.00 45.81 120 GLN A C 1
ATOM 983 O O . GLN A 1 120 ? 10.689 -20.211 -1.488 1.00 45.81 120 GLN A O 1
ATOM 988 N N . GLU A 1 121 ? 10.038 -21.120 -3.438 1.00 47.97 121 GLU A N 1
ATOM 989 C CA . GLU A 1 121 ? 8.604 -20.923 -3.270 1.00 47.97 121 GLU A CA 1
ATOM 990 C C . GLU A 1 121 ? 8.046 -22.152 -2.532 1.00 47.97 121 GLU A C 1
ATOM 992 O O . GLU A 1 121 ? 8.196 -23.259 -3.047 1.00 47.97 121 GLU A O 1
ATOM 997 N N . PRO A 1 122 ? 7.468 -22.013 -1.324 1.00 52.69 122 PRO A N 1
ATOM 998 C CA . PRO A 1 122 ? 6.907 -23.154 -0.617 1.00 52.69 122 PRO A CA 1
ATOM 999 C C . PRO A 1 122 ? 5.652 -23.657 -1.334 1.00 52.69 122 PRO A C 1
ATOM 1001 O O . PRO A 1 122 ? 4.745 -22.889 -1.667 1.00 52.69 122 PRO A O 1
ATOM 1004 N N . GLU A 1 123 ? 5.659 -24.964 -1.560 1.00 54.41 123 GLU A N 1
ATOM 1005 C CA . GLU A 1 123 ? 4.653 -25.760 -2.247 1.00 54.41 123 GLU A CA 1
ATOM 1006 C C . GLU A 1 123 ? 3.255 -25.587 -1.631 1.00 54.41 123 GLU A C 1
ATOM 1008 O O . GLU A 1 123 ? 3.070 -25.344 -0.435 1.00 54.41 123 GLU A O 1
ATOM 1013 N N . THR A 1 124 ? 2.254 -25.619 -2.503 1.00 50.25 124 THR A N 1
ATOM 1014 C CA . THR A 1 124 ? 0.896 -25.127 -2.280 1.00 50.25 124 THR A CA 1
ATOM 1015 C C . THR A 1 124 ? 0.107 -26.097 -1.397 1.00 50.25 124 THR A C 1
ATOM 1017 O O . THR A 1 124 ? -0.527 -27.019 -1.890 1.00 50.25 124 THR A O 1
ATOM 1020 N N . VAL A 1 125 ? 0.117 -25.896 -0.077 1.00 59.31 125 VAL A N 1
ATOM 1021 C CA . VAL A 1 125 ? -0.804 -26.612 0.821 1.00 59.31 125 VAL A CA 1
ATOM 1022 C C . VAL A 1 125 ? -2.184 -25.957 0.721 1.00 59.31 125 VAL A C 1
ATOM 1024 O O . VAL A 1 125 ? -2.389 -24.829 1.178 1.00 59.31 125 VAL A O 1
ATOM 1027 N N . GLU A 1 126 ? -3.126 -26.654 0.085 1.00 51.53 126 GLU A N 1
ATOM 1028 C CA . GLU A 1 126 ? -4.550 -26.314 0.065 1.00 51.53 126 GLU A CA 1
ATOM 1029 C C . GLU A 1 126 ? -5.112 -26.360 1.492 1.00 51.53 126 GLU A C 1
ATOM 1031 O O . GLU A 1 126 ? -5.415 -27.413 2.045 1.00 51.53 126 GLU A O 1
ATOM 1036 N N . ILE A 1 127 ? -5.234 -25.191 2.122 1.00 62.16 127 ILE A N 1
ATOM 1037 C CA . ILE A 1 127 ? -5.881 -25.057 3.429 1.00 62.16 127 ILE A CA 1
ATOM 1038 C C . ILE A 1 127 ? -7.395 -25.117 3.206 1.00 62.16 127 ILE A C 1
ATOM 1040 O O . ILE A 1 127 ? -8.034 -24.113 2.875 1.00 62.16 127 ILE A O 1
ATOM 1044 N N . GLN A 1 128 ? -7.952 -26.314 3.371 1.00 58.47 128 GLN A N 1
ATOM 1045 C CA . GLN A 1 128 ? -9.384 -26.581 3.431 1.00 58.47 128 GLN A CA 1
ATOM 1046 C C . GLN A 1 128 ? -9.943 -26.016 4.747 1.00 58.47 128 GLN A C 1
ATOM 1048 O O . GLN A 1 128 ? -9.648 -26.495 5.839 1.00 58.47 128 GLN A O 1
ATOM 1053 N N . TRP A 1 129 ? -10.713 -24.932 4.651 1.00 61.59 129 TRP A N 1
ATOM 1054 C CA . TRP A 1 129 ? -11.337 -24.271 5.799 1.00 61.59 129 TRP A CA 1
ATOM 1055 C C . TRP A 1 129 ? -12.603 -25.021 6.213 1.00 61.59 129 TRP A C 1
ATOM 1057 O O . TRP A 1 129 ? -13.700 -24.694 5.762 1.00 61.59 129 TRP A O 1
ATOM 1067 N N . GLU A 1 130 ? -12.461 -26.027 7.069 1.00 51.03 130 GLU A N 1
ATOM 1068 C CA . GLU A 1 130 ? -13.608 -26.677 7.696 1.00 51.03 130 GLU A CA 1
ATOM 1069 C C . GLU A 1 130 ? -14.154 -25.832 8.855 1.00 51.03 130 GLU A C 1
ATOM 1071 O O . GLU A 1 130 ? -13.438 -25.254 9.673 1.00 51.03 130 GLU A O 1
ATOM 1076 N N . ASN A 1 131 ? -15.476 -25.695 8.828 1.00 47.38 131 ASN A N 1
ATOM 1077 C CA . ASN A 1 131 ? -16.314 -24.793 9.602 1.00 47.38 131 ASN A CA 1
ATOM 1078 C C . ASN A 1 131 ? -16.325 -25.178 11.093 1.00 47.38 131 ASN A C 1
ATOM 1080 O O . ASN A 1 131 ? -17.094 -26.041 11.512 1.00 47.38 131 ASN A O 1
ATOM 1084 N N . VAL A 1 132 ? -15.486 -24.523 11.900 1.00 53.06 132 VAL A N 1
ATOM 1085 C CA . VAL A 1 132 ? -15.440 -24.679 13.364 1.00 53.06 132 VAL A CA 1
ATOM 1086 C C . VAL A 1 132 ? -16.626 -23.953 14.008 1.00 53.06 132 VAL A C 1
ATOM 1088 O O . VAL A 1 132 ? -16.489 -22.875 14.575 1.00 53.06 132 VAL A O 1
ATOM 1091 N N . ASN A 1 133 ? -17.806 -24.556 13.905 1.00 43.88 133 ASN A N 1
ATOM 1092 C CA . ASN A 1 133 ? -18.961 -24.280 14.755 1.00 43.88 133 ASN A CA 1
ATOM 1093 C C . ASN A 1 133 ? -19.464 -25.619 15.306 1.00 43.88 133 ASN A C 1
ATOM 1095 O O . ASN A 1 133 ? -20.472 -26.161 14.862 1.00 43.88 133 ASN A O 1
ATOM 1099 N N . SER A 1 134 ? -18.733 -26.187 16.261 1.00 44.75 134 SER A N 1
ATOM 1100 C CA . SER A 1 134 ? -19.268 -27.229 17.139 1.00 44.75 134 SER A CA 1
ATOM 1101 C C . SER A 1 134 ? -18.728 -27.018 18.556 1.00 44.75 134 SER A C 1
ATOM 1103 O O . SER A 1 134 ? -17.510 -27.016 18.742 1.00 44.75 134 SER A O 1
ATOM 1105 N N . PRO A 1 135 ? -19.612 -26.733 19.530 1.00 45.34 135 PRO A N 1
ATOM 1106 C CA . PRO A 1 135 ? -19.231 -26.444 20.905 1.00 45.34 135 PRO A CA 1
ATOM 1107 C C . PRO A 1 135 ? -18.795 -27.711 21.669 1.00 45.34 135 PRO A C 1
ATOM 1109 O O . PRO A 1 135 ? -19.192 -28.820 21.310 1.00 45.34 135 PRO A O 1
ATOM 1112 N N . PRO A 1 136 ? -17.964 -27.544 22.714 1.00 51.59 136 PRO A N 1
ATOM 1113 C CA . PRO A 1 136 ? -17.168 -28.610 23.318 1.00 51.59 136 PRO A CA 1
ATOM 1114 C C . PRO A 1 136 ? -17.971 -29.490 24.292 1.00 51.59 136 PRO A C 1
ATOM 1116 O O . PRO A 1 136 ? -18.757 -28.959 25.082 1.00 51.59 136 PRO A O 1
ATOM 1119 N N . PRO A 1 137 ? -17.735 -30.815 24.319 1.00 50.41 137 PRO A N 1
ATOM 1120 C CA . PRO A 1 137 ? -18.238 -31.677 25.376 1.00 50.41 137 PRO A CA 1
ATOM 1121 C C . PRO A 1 137 ? -17.375 -31.536 26.635 1.00 50.41 137 PRO A C 1
ATOM 1123 O O . PRO A 1 137 ? -16.168 -31.777 26.631 1.00 50.41 137 PRO A O 1
ATOM 1126 N N . ALA A 1 138 ? -18.028 -31.140 27.724 1.00 44.50 138 ALA A N 1
ATOM 1127 C CA . ALA A 1 138 ? -17.504 -31.230 29.073 1.00 44.50 138 ALA A CA 1
ATOM 1128 C C . ALA A 1 138 ? -17.426 -32.706 29.480 1.00 44.50 138 ALA A C 1
ATOM 1130 O O . ALA A 1 138 ? -18.457 -33.369 29.577 1.00 44.50 138 ALA A O 1
ATOM 1131 N N . VAL A 1 139 ? -16.222 -33.215 29.737 1.00 46.59 139 VAL A N 1
ATOM 1132 C CA . VAL A 1 139 ? -16.052 -34.476 30.460 1.00 46.59 139 VAL A CA 1
ATOM 1133 C C . VAL A 1 139 ? -14.903 -34.313 31.444 1.00 46.59 139 VAL A C 1
ATOM 1135 O O . VAL A 1 139 ? -13.730 -34.244 31.091 1.00 46.59 139 VAL A O 1
ATOM 1138 N N . SER A 1 140 ? -15.312 -34.163 32.694 1.00 40.12 140 SER A N 1
ATOM 1139 C CA . SER A 1 140 ? -14.556 -34.408 33.911 1.00 40.12 140 SER A CA 1
ATOM 1140 C C . SER A 1 140 ? -14.015 -35.836 33.933 1.00 40.12 140 SER A C 1
ATOM 1142 O O . SER A 1 140 ? -14.798 -36.755 33.712 1.00 40.12 140 SER A O 1
ATOM 1144 N N . SER A 1 141 ? -12.749 -36.019 34.302 1.00 43.12 141 SER A N 1
ATOM 1145 C CA . SER A 1 141 ? -12.335 -37.163 35.114 1.00 43.12 141 SER A CA 1
ATOM 1146 C C . SER A 1 141 ? -11.000 -36.877 35.789 1.00 43.12 141 SER A C 1
ATOM 1148 O O . SER A 1 141 ? -9.992 -36.579 35.156 1.00 43.12 141 SER A O 1
ATOM 1150 N N . ASP A 1 142 ? -11.104 -36.942 37.103 1.00 40.53 142 ASP A N 1
ATOM 1151 C CA . ASP A 1 142 ? -10.115 -36.884 38.158 1.00 40.53 142 ASP A CA 1
ATOM 1152 C C . ASP A 1 142 ? -9.269 -38.169 38.171 1.00 40.53 142 ASP A C 1
ATOM 1154 O O . ASP A 1 142 ? -9.817 -39.269 38.063 1.00 40.53 142 ASP A O 1
ATOM 1158 N N . SER A 1 143 ? -7.949 -38.037 38.292 1.00 46.19 143 SER A N 1
ATOM 1159 C CA . SER A 1 143 ? -7.068 -39.109 38.764 1.00 46.19 143 SER A CA 1
ATOM 1160 C C . SER A 1 143 ? -5.724 -38.506 39.176 1.00 46.19 143 SER A C 1
ATOM 1162 O O . SER A 1 143 ? -4.850 -38.233 38.349 1.00 46.19 143 SER A O 1
ATOM 1164 N N . GLU A 1 144 ? -5.634 -38.263 40.479 1.00 51.81 144 GLU A N 1
ATOM 1165 C CA . GLU A 1 144 ? -4.459 -37.935 41.288 1.00 51.81 144 GLU A CA 1
ATOM 1166 C C . GLU A 1 144 ? -3.437 -39.109 41.351 1.00 51.81 144 GLU A C 1
ATOM 1168 O O . GLU A 1 144 ? -3.653 -40.148 40.721 1.00 51.81 144 GLU A O 1
ATOM 1173 N N . PRO A 1 145 ? -2.270 -38.957 42.012 1.00 53.75 145 PRO A N 1
ATOM 1174 C CA . PRO A 1 145 ? -0.965 -39.376 41.517 1.00 53.75 145 PRO A CA 1
ATOM 1175 C C . PRO A 1 145 ? -0.506 -40.679 42.191 1.00 53.75 145 PRO A C 1
ATOM 1177 O O . PRO A 1 145 ? -1.194 -41.203 43.059 1.00 53.75 145 PRO A O 1
ATOM 1180 N N . ASN A 1 146 ? 0.677 -41.198 41.841 1.00 45.34 146 ASN A N 1
ATOM 1181 C CA . ASN A 1 146 ? 1.626 -41.751 42.821 1.00 45.34 146 ASN A CA 1
ATOM 1182 C C . ASN A 1 146 ? 2.892 -42.310 42.167 1.00 45.34 146 ASN A C 1
ATOM 1184 O O . ASN A 1 146 ? 2.850 -42.893 41.088 1.00 45.34 146 ASN A O 1
ATOM 1188 N N . ASN A 1 147 ? 3.963 -42.243 42.962 1.00 42.00 147 ASN A N 1
ATOM 1189 C CA . ASN A 1 147 ? 5.205 -43.012 42.884 1.00 42.00 147 ASN A CA 1
ATOM 1190 C C . ASN A 1 147 ? 6.193 -42.661 41.764 1.00 42.00 147 ASN A C 1
ATOM 1192 O O . ASN A 1 147 ? 5.834 -42.530 40.608 1.00 42.00 147 ASN A O 1
ATOM 1196 N N . ALA A 1 148 ? 7.503 -42.669 41.971 1.00 39.75 148 ALA A N 1
ATOM 1197 C CA . ALA A 1 148 ? 8.386 -42.610 43.131 1.00 39.75 148 ALA A CA 1
ATOM 1198 C C . ALA A 1 148 ? 9.795 -42.851 42.565 1.00 39.75 148 ALA A C 1
ATOM 1200 O O . ALA A 1 148 ? 9.959 -43.596 41.604 1.00 39.75 148 ALA A O 1
ATOM 1201 N N . GLN A 1 149 ? 10.787 -42.301 43.261 1.00 42.62 149 GLN A N 1
ATOM 1202 C CA . GLN A 1 149 ? 12.156 -42.813 43.362 1.00 42.62 149 GLN A CA 1
ATOM 1203 C C . GLN A 1 149 ? 13.128 -42.626 42.179 1.00 42.62 149 GLN A C 1
ATOM 1205 O O . GLN A 1 149 ? 13.180 -43.377 41.216 1.00 42.62 149 GLN A O 1
ATOM 1210 N N . SER A 1 150 ? 14.027 -41.669 42.429 1.00 40.38 150 SER A N 1
ATOM 1211 C CA . SER A 1 150 ? 15.470 -41.901 42.598 1.00 40.38 150 SER A CA 1
ATOM 1212 C C . SER A 1 150 ? 16.308 -42.371 41.407 1.00 40.38 150 SER A C 1
ATOM 1214 O O . SER A 1 150 ? 16.323 -43.542 41.050 1.00 40.38 150 SER A O 1
ATOM 1216 N N . SER A 1 151 ? 17.177 -41.468 40.947 1.00 52.34 151 SER A N 1
ATOM 1217 C CA . SER A 1 151 ? 18.566 -41.715 40.505 1.00 52.34 151 SER A CA 1
ATOM 1218 C C . SER A 1 151 ? 19.248 -40.337 40.463 1.00 52.34 151 SER A C 1
ATOM 1220 O O . SER A 1 151 ? 18.913 -39.515 39.622 1.00 52.34 151 SER A O 1
ATOM 1222 N N . A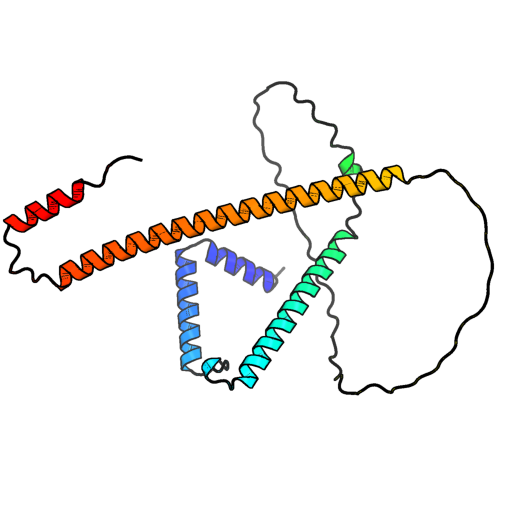LA A 1 152 ? 19.942 -39.855 41.496 1.00 37.31 152 ALA A N 1
ATOM 1223 C CA . ALA A 1 152 ? 21.232 -40.285 42.037 1.00 37.31 152 ALA A CA 1
ATOM 1224 C C . ALA A 1 152 ? 22.377 -40.266 40.999 1.00 37.31 152 ALA A C 1
ATOM 1226 O O . ALA A 1 152 ? 22.478 -41.149 40.159 1.00 37.31 152 ALA A O 1
ATOM 1227 N N . ILE A 1 153 ? 23.279 -39.292 41.204 1.00 44.53 153 ILE A N 1
ATOM 1228 C CA . ILE A 1 153 ? 24.711 -39.275 40.851 1.00 44.53 153 ILE A CA 1
ATOM 1229 C C . ILE A 1 153 ? 25.068 -38.853 39.413 1.00 44.53 153 ILE A C 1
ATOM 1231 O O . ILE A 1 153 ? 25.064 -39.646 38.483 1.00 44.53 153 ILE A O 1
ATOM 1235 N N . SER A 1 154 ? 25.553 -37.617 39.274 1.00 44.69 154 SER A N 1
ATOM 1236 C CA . SER A 1 154 ? 26.969 -37.377 38.947 1.00 44.69 154 SER A CA 1
ATOM 1237 C C . SER A 1 154 ? 27.291 -35.892 39.124 1.00 44.69 154 SER A C 1
ATOM 1239 O O . SER A 1 154 ? 26.751 -35.022 38.444 1.00 44.69 154 SER A O 1
ATOM 1241 N N . ILE A 1 155 ? 28.145 -35.606 40.103 1.00 45.34 155 ILE A N 1
ATOM 1242 C CA . ILE A 1 155 ? 28.672 -34.279 40.412 1.00 45.34 155 ILE A CA 1
ATOM 1243 C C . ILE A 1 155 ? 29.851 -34.056 39.458 1.00 45.34 155 ILE A C 1
ATOM 1245 O O . ILE A 1 155 ? 30.871 -34.731 39.562 1.00 45.34 155 ILE A O 1
ATOM 1249 N N . THR A 1 156 ? 29.722 -33.134 38.505 1.00 44.56 156 THR A N 1
ATOM 1250 C CA . THR A 1 156 ? 30.831 -32.653 37.660 1.00 44.56 156 THR A CA 1
ATOM 1251 C C . THR A 1 156 ? 30.792 -31.117 37.692 1.00 44.56 156 THR A C 1
ATOM 1253 O O . THR A 1 156 ? 29.701 -30.552 37.602 1.00 44.56 156 THR A O 1
ATOM 1256 N N . PRO A 1 157 ? 31.922 -30.425 37.941 1.00 48.06 157 PRO A N 1
ATOM 1257 C CA . PRO A 1 157 ? 31.931 -29.054 38.458 1.00 48.06 157 PRO A CA 1
ATOM 1258 C C . PRO A 1 157 ? 31.410 -28.024 37.438 1.00 48.06 157 PRO A C 1
ATOM 1260 O O . PRO A 1 157 ? 31.411 -28.275 36.231 1.00 48.06 157 PRO A O 1
ATOM 1263 N N . PRO A 1 158 ? 30.919 -26.864 37.909 1.00 53.75 158 PRO A N 1
ATOM 1264 C CA . PRO A 1 158 ? 29.885 -26.107 37.218 1.00 53.75 158 PRO A CA 1
ATOM 1265 C C . PRO A 1 158 ? 30.411 -25.331 36.003 1.00 53.75 158 PRO A C 1
ATOM 1267 O O . PRO A 1 158 ? 31.072 -24.304 36.135 1.00 53.75 158 PRO A O 1
ATOM 1270 N N . ILE A 1 159 ? 29.959 -25.723 34.808 1.00 60.59 159 ILE A N 1
ATOM 1271 C CA . ILE A 1 159 ? 29.957 -24.910 33.571 1.00 60.59 159 ILE A CA 1
ATOM 1272 C C . ILE A 1 159 ? 28.911 -23.771 33.695 1.00 60.59 159 ILE A C 1
ATOM 1274 O O . ILE A 1 159 ? 28.194 -23.430 32.762 1.00 60.59 159 ILE A O 1
ATOM 1278 N N . MET A 1 160 ? 28.750 -23.175 34.879 1.00 53.47 160 MET A N 1
ATOM 1279 C CA . MET A 1 160 ? 27.725 -22.152 35.119 1.00 53.47 160 MET A CA 1
ATOM 1280 C C . MET A 1 160 ? 28.233 -20.731 34.853 1.00 53.47 160 MET A C 1
ATOM 1282 O O . MET A 1 160 ? 27.433 -19.842 34.566 1.00 53.47 160 MET A O 1
ATOM 1286 N N . GLU A 1 161 ? 29.548 -20.500 34.844 1.00 60.75 161 GLU A N 1
ATOM 1287 C CA . GLU A 1 161 ? 30.088 -19.149 34.632 1.00 60.75 161 GLU A CA 1
ATOM 1288 C C . GLU A 1 161 ? 29.993 -18.686 33.169 1.00 60.75 161 GLU A C 1
ATOM 1290 O O . GLU A 1 161 ? 29.698 -17.519 32.895 1.00 60.75 161 GLU A O 1
ATOM 1295 N N . LYS A 1 162 ? 30.154 -19.598 32.199 1.00 61.50 162 LYS A N 1
ATOM 1296 C CA . LYS A 1 162 ? 30.148 -19.234 30.770 1.00 61.50 162 LYS A CA 1
ATOM 1297 C C . LYS A 1 162 ? 28.753 -18.841 30.271 1.00 61.50 162 LYS A C 1
ATOM 1299 O O . LYS A 1 162 ? 28.628 -17.944 29.434 1.00 61.50 162 LYS A O 1
ATOM 1304 N N . VAL A 1 163 ? 27.703 -19.442 30.838 1.00 69.56 163 VAL A N 1
ATOM 1305 C CA . VAL A 1 163 ? 26.309 -19.077 30.537 1.00 69.56 163 VAL A CA 1
ATOM 1306 C C . VAL A 1 163 ? 26.036 -17.641 30.994 1.00 69.56 163 VAL A C 1
ATOM 1308 O O . VAL A 1 163 ? 25.486 -16.848 30.229 1.00 69.56 163 VAL A O 1
ATOM 1311 N N . HIS A 1 164 ? 26.517 -17.254 32.178 1.00 77.44 164 HIS A N 1
ATOM 1312 C CA . HIS A 1 164 ? 26.255 -15.932 32.748 1.00 77.44 164 HIS A CA 1
ATOM 1313 C C . HIS A 1 164 ? 26.928 -14.787 31.966 1.00 77.44 164 HIS A C 1
ATOM 1315 O O . HIS A 1 164 ? 26.335 -13.720 31.791 1.00 77.44 164 HIS A O 1
ATOM 1321 N N . CYS A 1 165 ? 28.128 -15.007 31.415 1.00 76.69 165 CYS A N 1
ATOM 1322 C CA . CYS A 1 165 ? 28.785 -14.023 30.544 1.00 76.69 165 CYS A CA 1
ATOM 1323 C C . CYS A 1 165 ? 28.043 -13.819 29.212 1.00 76.69 165 CYS A C 1
ATOM 1325 O O . CYS A 1 165 ? 27.902 -12.682 28.759 1.00 76.69 165 CYS A O 1
ATOM 1327 N N . SER A 1 166 ? 27.517 -14.889 28.603 1.00 79.19 166 SER A N 1
ATOM 1328 C CA . SER A 1 166 ? 26.766 -14.786 27.341 1.00 79.19 166 SER A CA 1
ATOM 1329 C C . SER A 1 166 ? 25.447 -14.012 27.499 1.00 79.19 166 SER A C 1
ATOM 1331 O O . SER A 1 166 ? 25.107 -13.167 26.666 1.00 79.19 166 SER A O 1
ATOM 1333 N N . VAL A 1 167 ? 24.742 -14.219 28.616 1.00 86.69 167 VAL A N 1
ATOM 1334 C CA . VAL A 1 167 ? 23.499 -13.501 28.937 1.00 86.69 167 VAL A CA 1
ATOM 1335 C C . VAL A 1 167 ? 23.778 -12.019 29.209 1.00 86.69 167 VAL A C 1
ATOM 1337 O O . VAL A 1 167 ? 23.060 -11.158 28.708 1.00 86.69 167 VAL A O 1
ATOM 1340 N N . LYS A 1 168 ? 24.866 -11.686 29.918 1.00 86.44 168 LYS A N 1
ATOM 1341 C CA . LYS A 1 168 ? 25.258 -10.281 30.133 1.00 86.44 168 LYS A CA 1
ATOM 1342 C C . LYS A 1 168 ? 25.577 -9.559 28.821 1.00 86.44 168 LYS A C 1
ATOM 1344 O O . LYS A 1 168 ? 25.059 -8.470 28.594 1.00 86.44 168 LYS A O 1
ATOM 1349 N N . LEU A 1 169 ? 26.364 -10.173 27.932 1.00 87.00 169 LEU A N 1
ATOM 1350 C CA . LEU A 1 169 ? 26.718 -9.572 26.638 1.00 87.00 169 LEU A CA 1
ATOM 1351 C C . LEU A 1 169 ? 25.495 -9.366 25.734 1.00 87.00 169 LEU A C 1
ATOM 1353 O O . LEU A 1 169 ? 25.370 -8.326 25.085 1.00 87.00 169 LEU A O 1
ATOM 1357 N N . THR A 1 170 ? 24.573 -10.333 25.701 1.00 91.50 170 THR A N 1
ATOM 1358 C CA . THR A 1 170 ? 23.328 -10.202 24.927 1.00 91.50 170 THR A CA 1
ATOM 1359 C C . THR A 1 170 ? 22.419 -9.116 25.498 1.00 91.50 170 THR A C 1
ATOM 1361 O O . THR A 1 170 ? 21.877 -8.325 24.726 1.00 91.50 170 THR A O 1
ATOM 1364 N N . MET A 1 171 ? 22.322 -8.999 26.825 1.00 91.75 171 MET A N 1
ATOM 1365 C CA . MET A 1 171 ? 21.560 -7.936 27.483 1.00 91.75 171 MET A CA 1
ATOM 1366 C C . MET A 1 171 ? 22.125 -6.545 27.165 1.00 91.75 171 MET A C 1
ATOM 1368 O O . MET A 1 171 ? 21.369 -5.657 26.774 1.00 91.75 171 MET A O 1
ATOM 1372 N N . THR A 1 172 ? 23.448 -6.359 27.232 1.00 93.62 172 THR A N 1
ATOM 1373 C CA . THR A 1 172 ? 24.091 -5.087 26.860 1.00 93.62 172 THR A CA 1
ATOM 1374 C C . THR A 1 172 ? 23.885 -4.759 25.381 1.00 93.62 172 THR A C 1
ATOM 1376 O O . THR A 1 172 ? 23.541 -3.629 25.044 1.00 93.62 172 THR A O 1
ATOM 1379 N N . LYS A 1 173 ? 24.010 -5.743 24.480 1.00 93.62 173 LYS A N 1
ATOM 1380 C CA . LYS A 1 173 ? 23.776 -5.532 23.041 1.00 93.62 173 LYS A CA 1
ATOM 1381 C C . LYS A 1 173 ? 22.338 -5.092 22.750 1.00 93.62 173 LYS A C 1
ATOM 1383 O O . LYS A 1 173 ? 22.125 -4.219 21.910 1.00 93.62 173 LYS A O 1
ATOM 1388 N N . LEU A 1 174 ? 21.358 -5.676 23.439 1.00 95.75 174 LEU A N 1
ATOM 1389 C CA . LEU A 1 174 ? 19.956 -5.267 23.331 1.00 95.75 174 LEU A CA 1
ATOM 1390 C C . LEU A 1 174 ? 19.733 -3.850 23.869 1.00 95.75 174 LEU A C 1
ATOM 1392 O O . LEU A 1 174 ? 19.009 -3.085 23.235 1.00 95.75 174 LEU A O 1
ATOM 1396 N N . HIS A 1 175 ? 20.391 -3.478 24.969 1.00 95.31 175 HIS A N 1
ATOM 1397 C CA . HIS A 1 175 ? 20.335 -2.121 25.515 1.00 95.31 175 HIS A CA 1
ATOM 1398 C C . HIS A 1 175 ? 20.849 -1.081 24.510 1.00 95.31 175 HIS A C 1
ATOM 1400 O O . HIS A 1 175 ? 20.125 -0.147 24.175 1.00 95.31 175 HIS A O 1
ATOM 1406 N N . CYS A 1 176 ? 22.031 -1.303 23.923 1.00 94.62 176 CYS A N 1
ATOM 1407 C CA . CYS A 1 176 ? 22.595 -0.399 22.914 1.00 94.62 176 CYS A CA 1
ATOM 1408 C C . CYS A 1 176 ? 21.706 -0.286 21.663 1.00 94.62 176 CYS A C 1
ATOM 1410 O O . CYS A 1 176 ? 21.579 0.786 21.071 1.00 94.62 176 CYS A O 1
ATOM 1412 N N . LEU A 1 177 ? 21.066 -1.385 21.243 1.00 95.25 177 LEU A N 1
ATOM 1413 C CA . LEU A 1 177 ? 20.130 -1.358 20.118 1.00 95.25 177 LEU A CA 1
ATOM 1414 C C . LEU A 1 177 ? 18.863 -0.562 20.443 1.00 95.25 177 LEU A C 1
ATOM 1416 O O . LEU A 1 177 ? 18.359 0.136 19.566 1.00 95.25 177 LEU A O 1
ATOM 1420 N N . LEU A 1 178 ? 18.347 -0.656 21.668 1.00 97.38 178 LEU A N 1
ATOM 1421 C CA . LEU A 1 178 ? 17.185 0.120 22.099 1.00 97.38 178 LEU A CA 1
ATOM 1422 C C . LEU A 1 178 ? 17.505 1.616 22.172 1.00 97.38 178 LEU A C 1
ATOM 1424 O O . LEU A 1 178 ? 16.744 2.406 21.617 1.00 97.38 178 LEU A O 1
ATOM 1428 N N . GLU A 1 179 ? 18.647 1.995 22.747 1.00 94.88 179 GLU A N 1
ATOM 1429 C CA . GLU A 1 179 ? 19.107 3.392 22.790 1.00 94.88 179 GLU A CA 1
ATOM 1430 C C . GLU A 1 179 ? 19.294 3.969 21.382 1.00 94.88 179 GLU A C 1
ATOM 1432 O O . GLU A 1 179 ? 18.743 5.020 21.064 1.00 94.88 179 GLU A O 1
ATOM 1437 N N . SER A 1 180 ? 19.959 3.233 20.483 1.00 94.44 180 SER A N 1
ATOM 1438 C CA . SER A 1 180 ? 20.147 3.668 19.091 1.00 94.44 180 SER A CA 1
ATOM 1439 C C . SER A 1 180 ? 18.820 3.827 18.333 1.00 94.44 180 SER A C 1
ATOM 1441 O O . SER A 1 180 ? 18.663 4.713 17.487 1.00 94.44 180 SER A O 1
ATOM 1443 N N . LYS A 1 181 ? 17.824 2.976 18.618 1.00 95.31 181 LYS A N 1
ATOM 1444 C CA . LYS A 1 181 ? 16.486 3.116 18.026 1.00 95.31 181 LYS A CA 1
ATOM 1445 C C . LYS A 1 181 ? 15.736 4.315 18.596 1.00 95.31 181 LYS A C 1
ATOM 1447 O O . LYS A 1 181 ? 15.051 4.981 17.821 1.00 95.31 181 LYS A O 1
ATOM 1452 N N . GLN A 1 182 ? 15.877 4.585 19.890 1.00 96.94 182 GLN A N 1
ATOM 1453 C CA . GLN A 1 182 ? 15.266 5.730 20.557 1.00 96.94 182 GLN A CA 1
ATOM 1454 C C . GLN A 1 182 ? 15.827 7.053 20.015 1.00 96.94 182 GLN A C 1
ATOM 1456 O O . GLN A 1 182 ? 15.055 7.906 19.583 1.00 96.94 182 GLN A O 1
ATOM 1461 N N . GLU A 1 183 ? 17.150 7.171 19.890 1.00 94.75 183 GLU A N 1
ATOM 1462 C CA . GLU A 1 183 ? 17.813 8.344 19.304 1.00 94.75 183 GLU A CA 1
ATOM 1463 C C . GLU A 1 183 ? 17.332 8.616 17.867 1.00 94.75 183 GLU A C 1
ATOM 1465 O O . GLU A 1 183 ? 17.040 9.751 17.484 1.00 94.75 183 GLU A O 1
ATOM 1470 N N . LYS A 1 184 ? 17.161 7.557 17.064 1.00 95.62 184 LYS A N 1
ATOM 1471 C CA . LYS A 1 184 ? 16.649 7.686 15.695 1.00 95.62 184 LYS A CA 1
ATOM 1472 C C . LYS A 1 184 ? 15.199 8.178 15.642 1.00 95.62 184 LYS A C 1
ATOM 1474 O O . LYS A 1 184 ? 14.847 8.898 14.707 1.00 95.62 184 LYS A O 1
ATOM 1479 N N . ILE A 1 185 ? 14.353 7.776 16.592 1.00 92.81 185 ILE A N 1
ATOM 1480 C CA . ILE A 1 185 ? 12.966 8.257 16.680 1.00 92.81 185 ILE A CA 1
ATOM 1481 C C . ILE A 1 185 ? 12.965 9.748 17.023 1.00 92.81 185 ILE A C 1
ATOM 1483 O O . ILE A 1 185 ? 12.327 10.520 16.313 1.00 92.81 185 ILE A O 1
ATOM 1487 N N . GLU A 1 186 ? 13.753 10.169 18.012 1.00 95.19 186 GLU A N 1
ATOM 1488 C CA . GLU A 1 186 ? 13.860 11.579 18.407 1.00 95.19 186 GLU A CA 1
ATOM 1489 C C . GLU A 1 186 ? 14.401 12.467 17.280 1.00 95.19 186 GLU A C 1
ATOM 1491 O O . GLU A 1 186 ? 13.915 13.580 17.068 1.00 95.19 186 GLU A O 1
ATOM 1496 N N . ALA A 1 187 ? 15.370 11.975 16.504 1.00 94.38 187 ALA A N 1
ATOM 1497 C CA . ALA A 1 187 ? 15.878 12.683 15.332 1.00 94.38 187 ALA A CA 1
ATOM 1498 C C . ALA A 1 187 ? 14.792 12.880 14.259 1.00 94.38 187 ALA A C 1
ATOM 1500 O O . ALA A 1 187 ? 14.650 13.975 13.709 1.00 94.38 187 ALA A O 1
ATOM 1501 N N . LEU A 1 188 ? 13.990 11.844 13.987 1.00 94.62 188 LEU A N 1
ATOM 1502 C CA . LEU A 1 188 ? 12.882 11.926 13.031 1.00 94.62 188 LEU A CA 1
ATOM 1503 C C . LEU A 1 188 ? 11.753 12.834 13.527 1.00 94.62 188 LEU A C 1
ATOM 1505 O O . LEU A 1 188 ? 11.149 13.546 12.727 1.00 94.62 188 LEU A O 1
ATOM 1509 N N . GLU A 1 189 ? 11.475 12.845 14.828 1.00 93.69 189 GLU A N 1
ATOM 1510 C CA . GLU A 1 189 ? 10.491 13.750 15.423 1.00 93.69 189 GLU A CA 1
ATOM 1511 C C . GLU A 1 189 ? 10.945 15.207 15.328 1.00 93.69 189 GLU A C 1
ATOM 1513 O O . GLU A 1 189 ? 10.157 16.059 14.914 1.00 93.69 189 GLU A O 1
ATOM 1518 N N . LYS A 1 190 ? 12.225 15.496 15.601 1.00 93.75 190 LYS A N 1
ATOM 1519 C CA . LYS A 1 190 ? 12.804 16.833 15.394 1.00 93.75 190 LYS A CA 1
ATOM 1520 C C . LYS A 1 190 ? 12.686 17.270 13.935 1.00 93.75 190 LYS A C 1
ATOM 1522 O O . LYS A 1 190 ? 12.216 18.376 13.684 1.00 93.75 190 LYS A O 1
ATOM 1527 N N . GLN A 1 191 ? 13.022 16.392 12.987 1.00 89.00 191 GLN A N 1
ATOM 1528 C CA . GLN A 1 191 ? 12.900 16.685 11.557 1.00 89.00 191 GLN A CA 1
ATOM 1529 C C . GLN A 1 191 ? 11.442 16.943 11.139 1.00 89.00 191 GLN A C 1
ATOM 1531 O O . GLN A 1 191 ? 11.145 17.871 10.391 1.00 89.00 191 GLN A O 1
ATOM 1536 N N . PHE A 1 192 ? 10.497 16.161 11.660 1.00 86.81 192 PHE A N 1
ATOM 1537 C CA . PHE A 1 192 ? 9.081 16.350 11.357 1.00 86.81 192 PHE A CA 1
ATOM 1538 C C . PHE A 1 192 ? 8.523 17.658 11.935 1.00 86.81 192 PHE A C 1
ATOM 1540 O O . PHE A 1 192 ? 7.679 18.305 11.309 1.00 86.81 192 PHE A O 1
ATOM 1547 N N . VAL A 1 193 ? 8.989 18.065 13.120 1.00 87.94 193 VAL A N 1
ATOM 1548 C CA . VAL A 1 193 ? 8.630 19.349 13.734 1.00 87.94 193 VAL A CA 1
ATOM 1549 C C . VAL A 1 193 ? 9.203 20.517 12.927 1.00 87.94 193 VAL A C 1
ATOM 1551 O O . VAL A 1 193 ? 8.467 21.471 12.667 1.00 87.94 193 VAL A O 1
ATOM 1554 N N . THR A 1 194 ? 10.457 20.437 12.466 1.00 83.31 194 THR A N 1
ATOM 1555 C CA . THR A 1 194 ? 11.056 21.485 11.622 1.00 83.31 194 THR A CA 1
ATOM 1556 C C . THR A 1 194 ? 10.351 21.600 10.276 1.00 83.31 194 THR A C 1
ATOM 1558 O O . THR A 1 194 ? 9.971 22.702 9.891 1.00 83.31 194 THR A O 1
ATOM 1561 N N . ASP A 1 195 ? 10.062 20.480 9.609 1.00 80.56 195 ASP A N 1
ATOM 1562 C CA . ASP A 1 195 ? 9.383 20.486 8.308 1.00 80.56 195 ASP A CA 1
ATOM 1563 C C . ASP A 1 195 ? 7.968 21.069 8.417 1.00 80.56 195 ASP A C 1
ATOM 1565 O O . ASP A 1 195 ? 7.537 21.859 7.573 1.00 80.56 195 ASP A O 1
ATOM 1569 N N . LYS A 1 196 ? 7.238 20.739 9.491 1.00 78.56 196 LYS A N 1
ATOM 1570 C CA . LYS A 1 196 ? 5.927 21.343 9.757 1.00 78.56 196 LYS A CA 1
ATOM 1571 C C . LYS A 1 196 ? 6.013 22.842 10.016 1.00 78.56 196 LYS A C 1
ATOM 1573 O O . LYS A 1 196 ? 5.138 23.563 9.540 1.00 78.56 196 LYS A O 1
ATOM 1578 N N . ALA A 1 197 ? 7.024 23.309 10.749 1.00 74.44 197 ALA A N 1
ATOM 1579 C CA . ALA A 1 197 ? 7.222 24.734 10.994 1.00 74.44 197 ALA A CA 1
ATOM 1580 C C . ALA A 1 197 ? 7.522 25.486 9.686 1.00 74.44 197 ALA A C 1
ATOM 1582 O O . ALA A 1 197 ? 6.921 26.531 9.435 1.00 74.44 197 ALA A O 1
ATOM 1583 N N . THR A 1 198 ? 8.354 24.917 8.809 1.00 77.00 198 THR A N 1
ATOM 1584 C CA . THR A 1 198 ? 8.645 25.485 7.484 1.00 77.00 198 THR A CA 1
ATOM 1585 C C . THR A 1 198 ? 7.396 25.536 6.605 1.00 77.00 198 THR A C 1
ATOM 1587 O O . THR A 1 198 ? 7.101 26.569 6.005 1.00 77.00 198 THR A O 1
ATOM 1590 N N . ILE A 1 199 ? 6.601 24.462 6.577 1.00 75.69 199 ILE A N 1
ATOM 1591 C CA . ILE A 1 199 ? 5.361 24.413 5.790 1.00 75.69 199 ILE A CA 1
ATOM 1592 C C . ILE A 1 199 ? 4.331 25.419 6.329 1.00 75.69 199 ILE A C 1
ATOM 1594 O O . ILE A 1 199 ? 3.731 26.161 5.550 1.00 75.69 199 ILE A O 1
ATOM 1598 N N . ALA A 1 200 ? 4.139 25.493 7.649 1.00 70.88 200 ALA A N 1
ATOM 1599 C CA . ALA A 1 200 ? 3.203 26.438 8.256 1.00 70.88 200 ALA A CA 1
ATOM 1600 C C . ALA A 1 200 ? 3.622 27.900 8.019 1.00 70.88 200 ALA A C 1
ATOM 1602 O O . ALA A 1 200 ? 2.775 28.722 7.668 1.00 70.88 200 ALA A O 1
ATOM 1603 N N . GLY A 1 201 ? 4.919 28.210 8.133 1.00 66.50 201 GLY A N 1
ATOM 1604 C CA . GLY A 1 201 ? 5.460 29.543 7.859 1.00 66.50 201 GLY A CA 1
ATOM 1605 C C . GLY A 1 201 ? 5.226 29.992 6.413 1.00 66.50 201 GLY A C 1
ATOM 1606 O O . GLY A 1 201 ? 4.750 31.105 6.185 1.00 66.50 201 GLY A O 1
ATOM 1607 N N . CYS A 1 202 ? 5.460 29.111 5.434 1.00 68.81 202 CYS A N 1
ATOM 1608 C CA . CYS A 1 202 ? 5.206 29.420 4.025 1.00 68.81 202 CYS A CA 1
ATOM 1609 C C . CYS A 1 202 ? 3.715 29.632 3.724 1.00 68.81 202 CYS A C 1
ATOM 1611 O O . CYS A 1 202 ? 3.357 30.521 2.954 1.00 68.81 202 CYS A O 1
ATOM 1613 N N . HIS A 1 203 ? 2.815 28.852 4.330 1.00 67.69 203 HIS A N 1
ATOM 1614 C CA . HIS A 1 203 ? 1.384 29.015 4.066 1.00 67.69 203 HIS A CA 1
ATOM 1615 C C . HIS A 1 203 ? 0.806 30.306 4.652 1.00 67.69 203 HIS A C 1
ATOM 1617 O O . HIS A 1 203 ? -0.065 30.910 4.024 1.00 67.69 203 HIS A O 1
ATOM 1623 N N . ILE A 1 204 ? 1.296 30.757 5.810 1.00 73.50 204 ILE A N 1
ATOM 1624 C CA . ILE A 1 204 ? 0.817 32.000 6.425 1.00 73.50 204 ILE A CA 1
ATOM 1625 C C . ILE A 1 204 ? 1.249 33.215 5.592 1.00 73.50 204 ILE A C 1
ATOM 1627 O O . ILE A 1 204 ? 0.414 34.087 5.356 1.00 73.50 204 ILE A O 1
ATOM 1631 N N . SER A 1 205 ? 2.483 33.257 5.066 1.00 68.88 205 SER A N 1
ATOM 1632 C CA . SER A 1 205 ? 2.937 34.396 4.246 1.00 68.88 205 SER A CA 1
ATOM 1633 C C . SER A 1 205 ? 2.179 34.500 2.916 1.00 68.88 205 SER A C 1
ATOM 1635 O O . SER A 1 205 ? 1.724 35.585 2.546 1.00 68.88 205 SER A O 1
ATOM 1637 N N . HIS A 1 206 ? 1.946 33.373 2.233 1.00 72.56 206 HIS A N 1
ATOM 1638 C CA . HIS A 1 206 ? 1.174 33.355 0.989 1.00 72.56 206 HIS A CA 1
ATOM 1639 C C . HIS A 1 206 ? -0.298 33.706 1.207 1.00 72.56 206 HIS A C 1
ATOM 1641 O O . HIS A 1 206 ? -0.894 34.392 0.374 1.00 72.56 206 HIS A O 1
ATOM 1647 N N . PHE A 1 207 ? -0.889 33.268 2.323 1.00 79.44 207 PHE A N 1
ATOM 1648 C CA . PHE A 1 207 ? -2.261 33.634 2.656 1.00 79.44 207 PHE A CA 1
ATOM 1649 C C . PHE A 1 207 ? -2.382 35.132 2.954 1.00 79.44 207 PHE A C 1
ATOM 1651 O O . PHE A 1 207 ? -3.310 35.771 2.462 1.00 79.44 207 PHE A O 1
ATOM 1658 N N . TRP A 1 208 ? -1.421 35.713 3.680 1.00 78.75 208 TRP A N 1
ATOM 1659 C CA . TRP A 1 208 ? -1.404 37.149 3.972 1.00 78.75 208 TRP A CA 1
ATOM 1660 C C . TRP A 1 208 ? -1.220 37.998 2.711 1.00 78.75 208 TRP A C 1
ATOM 1662 O O . TRP A 1 208 ? -1.981 38.940 2.505 1.00 78.75 208 TRP A O 1
ATOM 1672 N N . MET A 1 209 ? -0.290 37.633 1.819 1.00 78.94 209 MET A N 1
ATOM 1673 C CA . MET A 1 209 ? -0.126 38.340 0.542 1.00 78.94 209 MET A CA 1
ATOM 1674 C C . MET A 1 209 ? -1.368 38.217 -0.348 1.00 78.94 209 MET A C 1
ATOM 1676 O O . MET A 1 209 ? -1.823 39.210 -0.911 1.00 78.94 209 MET A O 1
ATOM 1680 N N . GLY A 1 210 ? -1.964 37.024 -0.443 1.00 78.44 210 GLY A N 1
ATOM 1681 C CA . GLY A 1 210 ? -3.190 36.821 -1.217 1.00 78.44 210 GLY A CA 1
ATOM 1682 C C . GLY A 1 210 ? -4.387 37.599 -0.661 1.00 78.44 210 GLY A C 1
ATOM 1683 O O . GLY A 1 210 ? -5.187 38.134 -1.429 1.00 78.44 210 GLY A O 1
ATOM 1684 N N . TRP A 1 211 ? -4.503 37.697 0.667 1.00 84.94 211 TRP A N 1
ATOM 1685 C CA . TRP A 1 211 ? -5.543 38.487 1.324 1.00 84.94 211 TRP A CA 1
ATOM 1686 C C . TRP A 1 211 ? -5.334 39.989 1.105 1.00 84.94 211 TRP A C 1
ATOM 1688 O O . TRP A 1 211 ? -6.284 40.678 0.738 1.00 84.94 211 TRP A O 1
ATOM 1698 N N . LEU A 1 212 ? -4.095 40.481 1.211 1.00 79.12 212 LEU A N 1
ATOM 1699 C CA . LEU A 1 212 ? -3.764 41.887 0.969 1.00 79.12 212 LEU A CA 1
ATOM 1700 C C . LEU A 1 212 ? -4.097 42.312 -0.473 1.00 79.12 212 LEU A C 1
ATOM 1702 O O . LEU A 1 212 ? -4.722 43.349 -0.675 1.00 79.12 212 LEU A O 1
ATOM 1706 N N . VAL A 1 213 ? -3.779 41.470 -1.466 1.00 78.56 213 VAL A N 1
ATOM 1707 C CA . VAL A 1 213 ? -4.108 41.716 -2.887 1.00 78.56 213 VAL A CA 1
ATOM 1708 C C . VAL A 1 213 ? -5.620 41.708 -3.145 1.00 78.56 213 VAL A C 1
ATOM 1710 O O . VAL A 1 213 ? -6.095 42.376 -4.059 1.00 78.56 213 VAL A O 1
ATOM 1713 N N . ARG A 1 214 ? -6.400 40.961 -2.354 1.00 80.88 214 ARG A N 1
ATOM 1714 C CA . ARG A 1 214 ? -7.853 40.856 -2.545 1.00 80.88 214 ARG A CA 1
ATOM 1715 C C . ARG A 1 214 ? -8.643 41.940 -1.814 1.00 80.88 214 ARG A C 1
ATOM 1717 O O . ARG A 1 214 ? -9.725 42.293 -2.273 1.00 80.88 214 ARG A O 1
ATOM 1724 N N . VAL A 1 215 ? -8.141 42.428 -0.681 1.00 83.44 215 VAL A N 1
ATOM 1725 C CA . VAL A 1 215 ? -8.839 43.420 0.152 1.00 83.44 215 VAL A CA 1
ATOM 1726 C C . VAL A 1 215 ? -8.464 44.856 -0.220 1.00 83.44 215 VAL A C 1
ATOM 1728 O O . VAL A 1 215 ? -9.310 45.735 -0.081 1.00 83.44 215 VAL A O 1
ATOM 1731 N N . CYS A 1 216 ? -7.264 45.107 -0.754 1.00 73.00 216 CYS A N 1
ATOM 1732 C CA . CYS A 1 216 ? -6.885 46.434 -1.244 1.00 73.00 216 CYS A CA 1
ATOM 1733 C C . CYS A 1 216 ? -7.197 46.587 -2.743 1.00 73.00 216 CYS A C 1
ATOM 1735 O O . CYS A 1 216 ? -6.449 46.067 -3.574 1.00 73.00 216 CYS A O 1
ATOM 1737 N N . PRO A 1 217 ? -8.262 47.313 -3.134 1.00 75.12 217 PRO A N 1
ATOM 1738 C CA . PRO A 1 217 ? -8.460 47.691 -4.526 1.00 75.12 217 PRO A CA 1
ATOM 1739 C C . PRO A 1 217 ? -7.268 48.534 -5.027 1.00 75.12 217 PRO A C 1
ATOM 1741 O O . PRO A 1 217 ? -6.812 49.431 -4.314 1.00 75.12 217 PRO A O 1
ATOM 1744 N N . PRO A 1 218 ? -6.788 48.310 -6.265 1.00 67.94 218 PRO A N 1
ATOM 1745 C CA . PRO A 1 218 ? -5.598 48.974 -6.812 1.00 67.94 218 PRO A CA 1
ATOM 1746 C C . PRO A 1 218 ? -5.746 50.497 -6.987 1.00 67.94 218 PRO A C 1
ATOM 1748 O O . PRO A 1 218 ? -4.778 51.171 -7.315 1.00 67.94 218 PRO A 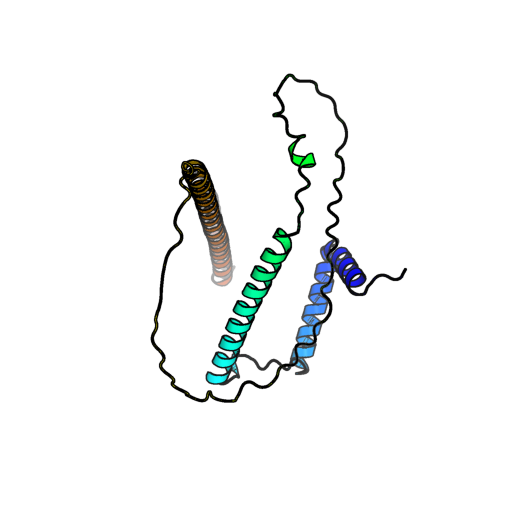O 1
ATOM 1751 N N . ALA A 1 219 ? -6.935 51.056 -6.757 1.00 69.00 219 ALA A N 1
ATOM 1752 C CA . ALA A 1 219 ? -7.243 52.458 -7.023 1.00 69.00 219 ALA A CA 1
ATOM 1753 C C . ALA A 1 219 ? -6.856 53.440 -5.897 1.00 69.00 219 ALA A C 1
ATOM 1755 O O . ALA A 1 219 ? -7.000 54.642 -6.092 1.00 69.00 219 ALA A O 1
ATOM 1756 N N . VAL A 1 220 ? -6.391 52.972 -4.728 1.00 62.72 220 VAL A N 1
ATOM 1757 C CA . VAL A 1 220 ? -6.127 53.854 -3.561 1.00 62.72 220 VAL A CA 1
ATOM 1758 C C . VAL A 1 220 ? -4.676 53.795 -3.069 1.00 62.72 220 VAL A C 1
ATOM 1760 O O . VAL A 1 220 ? -4.305 54.485 -2.123 1.00 62.72 220 VAL A O 1
ATOM 1763 N N . LEU A 1 221 ? -3.811 53.018 -3.725 1.00 59.44 221 LEU A N 1
ATOM 1764 C CA . LEU A 1 221 ? -2.380 53.025 -3.420 1.00 59.44 221 LEU A CA 1
ATOM 1765 C C . LEU A 1 221 ? -1.723 54.217 -4.122 1.00 59.44 221 LEU A C 1
ATOM 1767 O O . LEU A 1 221 ? -1.145 54.097 -5.197 1.00 59.44 221 LEU A O 1
ATOM 1771 N N . SER A 1 222 ? -1.856 55.383 -3.490 1.00 68.12 222 SER A N 1
ATOM 1772 C CA . SER A 1 222 ? -1.001 56.546 -3.731 1.00 68.12 222 SER A CA 1
ATOM 1773 C C . SER A 1 222 ? 0.467 56.112 -3.680 1.00 68.12 222 SER A C 1
ATOM 1775 O O . SER A 1 222 ? 0.845 55.320 -2.814 1.00 68.12 222 SER A O 1
ATOM 1777 N N . GLU A 1 223 ? 1.298 56.625 -4.592 1.00 69.81 223 GLU A N 1
ATOM 1778 C CA . GLU A 1 223 ? 2.714 56.248 -4.750 1.00 69.81 223 GLU A CA 1
ATOM 1779 C C . GLU A 1 223 ? 3.510 56.287 -3.432 1.00 69.81 223 GLU A C 1
ATOM 1781 O O . GLU A 1 223 ? 4.459 55.525 -3.253 1.00 69.81 223 GLU A O 1
ATOM 1786 N N . GLN A 1 224 ? 3.086 57.095 -2.455 1.00 69.31 224 GLN A N 1
ATOM 1787 C CA . GLN A 1 224 ? 3.736 57.161 -1.145 1.00 69.31 224 GLN A CA 1
ATOM 1788 C C . GLN A 1 224 ? 3.580 55.877 -0.309 1.00 69.31 224 GLN A C 1
ATOM 1790 O O . GLN A 1 224 ? 4.468 55.544 0.474 1.00 69.31 224 GLN A O 1
ATOM 1795 N N . THR A 1 225 ? 2.496 55.111 -0.473 1.00 66.19 225 THR A N 1
ATOM 1796 C CA . THR A 1 225 ? 2.274 53.877 0.304 1.00 66.19 225 THR A CA 1
ATOM 1797 C C . THR A 1 225 ? 3.151 52.722 -0.187 1.00 66.19 225 THR A C 1
ATOM 1799 O O . THR A 1 225 ? 3.555 51.874 0.609 1.00 66.19 225 THR A O 1
ATOM 1802 N N . ALA A 1 226 ? 3.506 52.707 -1.477 1.00 65.00 226 ALA A N 1
ATOM 1803 C CA . ALA A 1 226 ? 4.385 51.683 -2.042 1.00 65.00 226 ALA A CA 1
ATOM 1804 C C . ALA A 1 226 ? 5.801 51.740 -1.439 1.00 65.00 226 ALA A C 1
ATOM 1806 O O . ALA A 1 226 ? 6.409 50.700 -1.190 1.00 65.00 226 ALA A O 1
ATOM 1807 N N . VAL A 1 227 ? 6.297 52.942 -1.122 1.00 68.56 227 VAL A N 1
ATOM 1808 C CA . VAL A 1 227 ? 7.633 53.135 -0.533 1.00 68.56 227 VAL A CA 1
ATOM 1809 C C . VAL A 1 227 ? 7.703 52.611 0.908 1.00 68.56 227 VAL A C 1
ATOM 1811 O O . VAL A 1 227 ? 8.692 51.987 1.291 1.00 68.56 227 VAL A O 1
ATOM 1814 N N . VAL A 1 228 ? 6.637 52.780 1.701 1.00 69.88 228 VAL A N 1
ATOM 1815 C CA . VAL A 1 228 ? 6.595 52.295 3.097 1.00 69.88 228 VAL A CA 1
ATOM 1816 C C . VAL A 1 228 ? 6.565 50.761 3.165 1.00 69.88 228 VAL A C 1
ATOM 1818 O O . VAL A 1 228 ? 7.175 50.163 4.055 1.00 69.88 228 VAL A O 1
ATOM 1821 N N . LEU A 1 229 ? 5.906 50.107 2.203 1.00 68.06 229 LEU A N 1
ATOM 1822 C CA . LEU A 1 229 ? 5.888 48.644 2.117 1.00 68.06 229 LEU A CA 1
ATOM 1823 C C . LEU A 1 229 ? 7.222 48.057 1.637 1.00 68.06 229 LEU A C 1
ATOM 1825 O O . LEU A 1 229 ? 7.585 46.967 2.072 1.00 68.06 229 LEU A O 1
ATOM 1829 N N . LEU A 1 230 ? 7.984 48.770 0.799 1.00 67.44 230 LEU A N 1
ATOM 1830 C CA . LEU A 1 230 ? 9.299 48.287 0.365 1.00 67.44 230 LEU A CA 1
ATOM 1831 C C . LEU A 1 230 ? 10.321 48.299 1.517 1.00 67.44 230 LEU A C 1
ATOM 1833 O O . LEU A 1 230 ? 11.081 47.349 1.678 1.00 67.44 230 LEU A O 1
ATOM 1837 N N . LEU A 1 231 ? 10.291 49.329 2.372 1.00 65.06 231 LEU A N 1
ATOM 1838 C CA . LEU A 1 231 ? 11.230 49.467 3.496 1.00 65.06 231 LEU A CA 1
ATOM 1839 C C . LEU A 1 231 ? 11.004 48.447 4.622 1.00 65.06 231 LEU A C 1
ATOM 1841 O O . LEU A 1 231 ? 11.934 48.129 5.359 1.00 65.06 231 LEU A O 1
ATOM 1845 N N . THR A 1 232 ? 9.794 47.901 4.764 1.00 63.28 232 THR A N 1
ATOM 1846 C CA . THR A 1 232 ? 9.516 46.879 5.789 1.00 63.28 232 THR A CA 1
ATOM 1847 C C . THR A 1 232 ? 9.963 45.474 5.377 1.00 63.28 232 THR A C 1
ATOM 1849 O O . THR A 1 232 ? 10.161 44.627 6.247 1.00 63.28 232 THR A O 1
ATOM 1852 N N . ALA A 1 233 ? 10.193 45.222 4.084 1.00 60.78 233 ALA A N 1
ATOM 1853 C CA . ALA A 1 233 ? 10.633 43.915 3.600 1.00 60.78 233 ALA A CA 1
ATOM 1854 C C . ALA A 1 233 ? 12.127 43.632 3.861 1.00 60.78 233 ALA A C 1
ATOM 1856 O O . ALA A 1 233 ? 12.497 42.475 4.054 1.00 60.78 233 ALA A O 1
ATOM 1857 N N . GLU A 1 234 ? 12.985 44.655 3.940 1.00 62.53 234 GLU A N 1
ATOM 1858 C CA . GLU A 1 234 ? 14.440 44.456 4.085 1.00 62.53 234 GLU A CA 1
ATOM 1859 C C . GLU A 1 234 ? 14.925 44.280 5.540 1.00 62.53 234 GLU A C 1
ATOM 1861 O O . GLU A 1 234 ? 16.086 43.9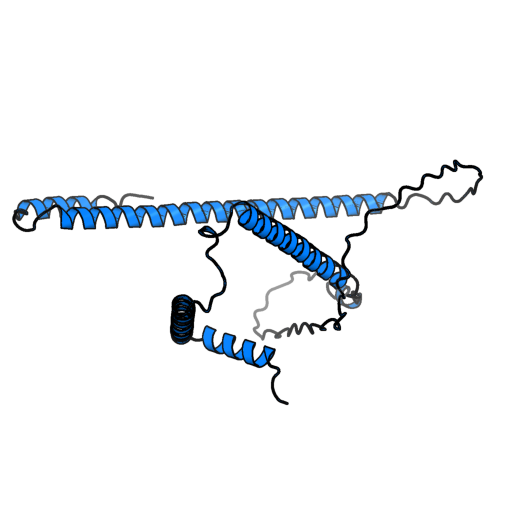61 5.779 1.00 62.53 234 GLU A O 1
ATOM 1866 N N . GLY A 1 235 ? 14.047 44.412 6.540 1.00 58.25 235 GLY A N 1
ATOM 1867 C CA . GLY A 1 235 ? 14.436 44.384 7.958 1.00 58.25 235 GLY A CA 1
ATOM 1868 C C . GLY A 1 235 ? 14.615 43.001 8.603 1.00 58.25 235 GLY A C 1
ATOM 1869 O O . GLY A 1 235 ? 14.949 42.930 9.783 1.00 58.25 235 GLY A O 1
ATOM 1870 N N . THR A 1 236 ? 14.389 41.892 7.891 1.00 58.62 236 THR A N 1
ATOM 1871 C CA . THR A 1 236 ? 14.417 40.535 8.489 1.00 58.62 236 THR A CA 1
ATOM 1872 C C . THR A 1 236 ? 15.559 39.663 7.966 1.00 58.62 236 THR A C 1
ATOM 1874 O O . THR A 1 236 ? 15.408 38.470 7.736 1.00 58.62 236 THR A O 1
ATOM 1877 N N . GLY A 1 237 ? 16.739 40.262 7.810 1.00 55.25 237 GLY A N 1
ATOM 1878 C CA . GLY A 1 237 ? 18.011 39.566 7.586 1.00 55.25 237 GLY A CA 1
ATOM 1879 C C . GLY A 1 237 ? 18.956 39.702 8.783 1.00 55.25 237 GLY A C 1
ATOM 1880 O O . GLY A 1 237 ? 20.113 40.058 8.609 1.00 55.25 237 GLY A O 1
ATOM 1881 N N . GLY A 1 238 ? 18.454 39.522 10.008 1.00 56.12 238 GLY A N 1
ATOM 1882 C CA . GLY A 1 238 ? 19.225 39.686 11.242 1.00 56.12 238 GLY A CA 1
ATOM 1883 C C . GLY A 1 238 ? 19.521 38.356 11.930 1.00 56.12 238 GLY A C 1
ATOM 1884 O O . GLY A 1 238 ? 18.618 37.763 12.509 1.00 56.12 238 GLY A O 1
ATOM 1885 N N . SER A 1 239 ? 20.792 37.952 11.879 1.00 47.62 239 SER A N 1
ATOM 1886 C CA . SER A 1 239 ? 21.501 37.015 12.766 1.00 47.62 239 SER A CA 1
ATOM 1887 C C . SER A 1 239 ? 20.784 35.744 13.227 1.00 47.62 239 SER A C 1
ATOM 1889 O O . SER A 1 239 ? 20.002 35.762 14.180 1.00 47.62 239 SER A O 1
ATOM 1891 N N . ARG A 1 240 ? 21.243 34.607 12.698 1.00 55.56 240 ARG A N 1
ATOM 1892 C CA . ARG A 1 240 ? 21.592 33.433 13.507 1.00 55.56 240 ARG A CA 1
ATOM 1893 C C . ARG A 1 240 ? 22.655 32.598 12.816 1.00 55.56 240 ARG A C 1
ATOM 1895 O O . ARG A 1 240 ? 22.553 32.450 11.581 1.00 55.56 240 ARG A O 1
#

Radius of gyration: 34.13 Å; chains: 1; bounding box: 75×100×66 Å